Protein AF-A0A011UDG4-F1 (afdb_monomer_lite)

Secondary structure (DSSP, 8-state):
---S-HHHHHHHH-SS-STTTT-SEEEE---S-HHHHHHHHHHH-EEEEEEEEEEE-S-TT-SS---EEEEEEEEEEESS-HHHHHT--TTEEEEEETTS--EEEE---TTT-HHHHTTPPPPP-TTTS--S------TTTT--------------------TTS-S--PPPP---------PPPPPP-TT--------HHHHHHHHHHHHHHHHHHHHTT-TTS----

Radius of gyration: 32.6 Å; chains: 1; bounding box: 64×54×107 Å

pLDDT: mean 74.08, std 17.48, range [33.78, 96.12]

Organism: NCBI:txid69279

Foldseek 3Di:
DDDLAVVVVCVVQNPDDCVVVPDQKDKAAQHPDLVRLVVVLVVLPKDKDKDWDWDQDDDPPDPDGDDIDIDIDIDIDRPAHSVNSNVPPRQWMWMDGPPDRIDIDGDDDLVVDPVSVVVDDDPDDPVPPPPPPPCPVPVVVPPPPPPPCPDPDDDDDDDDDDPVPPDPPDDDDDPDPPPPPDDPPDPDPPPPDDDDDDPPVVVVVVVVVSVVVVVVVVCVPDPPNPDDD

Sequence (229 aa):
MIAQSLNQIERAYGPNNAILDNCHVRVSFATNDERTAKRVSDALGTATELRDSTNYAGHRLAPWLGHLMVSRQETARPLLTPGEIMQLPPTDEIVMVAGTPPIRATKARYFEDARFQERILTPPDLSTASLAPSPSSDDWSSRIVAADILSATNAGDEVEGDPANAGIRREPELPSQEEIGAPPPSPEQEFEFLNDEPDVDAAKARTIRQRMRMVARQVALNPDDGIDL

Structure (mmCIF, N/CA/C/O backbone):
data_AF-A0A011UDG4-F1
#
_entry.id   AF-A0A011UDG4-F1
#
loop_
_atom_site.group_PDB
_atom_site.id
_atom_site.type_symbol
_atom_site.label_atom_id
_atom_site.label_alt_id
_atom_site.label_comp_id
_atom_site.label_asym_id
_atom_site.label_entity_id
_atom_site.label_seq_id
_atom_site.pdbx_PDB_ins_code
_atom_site.Cartn_x
_atom_site.Cartn_y
_atom_site.Cartn_z
_atom_site.occupancy
_atom_site.B_iso_or_equiv
_atom_site.auth_seq_id
_atom_site.auth_comp_id
_atom_site.auth_asym_id
_atom_site.auth_atom_id
_atom_site.pdbx_PDB_model_num
ATOM 1 N N . MET A 1 1 ? -8.806 -2.951 12.562 1.00 85.50 1 MET A N 1
ATOM 2 C CA . MET A 1 1 ? -7.687 -2.332 13.308 1.00 85.50 1 MET A CA 1
ATOM 3 C C . MET A 1 1 ? -7.270 -1.074 12.574 1.00 85.50 1 MET A C 1
ATOM 5 O O . MET A 1 1 ? -7.296 -1.087 11.350 1.00 85.50 1 MET A O 1
ATOM 9 N N . ILE A 1 2 ? -6.912 -0.016 13.296 1.00 89.69 2 ILE A N 1
ATOM 10 C CA . ILE A 1 2 ? -6.420 1.235 12.714 1.00 89.69 2 ILE A CA 1
ATOM 11 C C . ILE A 1 2 ? -5.134 1.593 13.454 1.00 89.69 2 ILE A C 1
ATOM 13 O O . ILE A 1 2 ? -5.101 1.535 14.681 1.00 89.69 2 ILE A O 1
ATOM 17 N N . ALA A 1 3 ? -4.087 1.945 12.714 1.00 88.62 3 ALA A N 1
ATOM 18 C CA . ALA A 1 3 ? -2.818 2.403 13.263 1.00 88.62 3 ALA A CA 1
ATOM 19 C C . ALA A 1 3 ? -2.307 3.580 12.432 1.00 88.62 3 ALA A C 1
ATOM 21 O O . ALA A 1 3 ? -2.520 3.625 11.221 1.00 88.62 3 ALA A O 1
ATOM 22 N N . GLN A 1 4 ? -1.638 4.534 13.081 1.00 86.25 4 GLN A N 1
ATOM 23 C CA . GLN A 1 4 ? -1.082 5.706 12.395 1.00 86.25 4 GLN A CA 1
ATOM 24 C C . GLN A 1 4 ? 0.279 5.399 11.769 1.00 86.25 4 GLN A C 1
ATOM 26 O O . GLN A 1 4 ? 0.635 5.952 10.733 1.00 86.25 4 GLN A O 1
ATOM 31 N N . SER A 1 5 ? 1.046 4.513 12.401 1.00 82.50 5 SER A N 1
ATOM 32 C CA . SER A 1 5 ? 2.312 4.027 11.874 1.00 82.50 5 SER A CA 1
ATOM 33 C C . SER A 1 5 ? 2.511 2.570 12.241 1.00 82.50 5 SER A C 1
ATOM 35 O O . SER A 1 5 ? 2.053 2.092 13.282 1.00 82.50 5 SER A O 1
ATOM 37 N N . LEU A 1 6 ? 3.249 1.857 11.398 1.00 83.62 6 LEU A N 1
ATOM 38 C CA . LEU A 1 6 ? 3.571 0.469 11.683 1.00 83.62 6 LEU A CA 1
ATOM 39 C C . LEU A 1 6 ? 4.564 0.343 12.852 1.00 83.62 6 LEU A C 1
ATOM 41 O O . LEU A 1 6 ? 4.563 -0.651 13.574 1.00 83.62 6 LEU A O 1
ATOM 45 N N . ASN A 1 7 ? 5.353 1.392 13.098 1.00 85.56 7 ASN A N 1
ATOM 46 C CA . ASN A 1 7 ? 6.251 1.475 14.245 1.00 85.56 7 ASN A CA 1
ATOM 47 C C . ASN A 1 7 ? 5.497 1.483 15.591 1.00 85.56 7 ASN A C 1
ATOM 49 O O . ASN A 1 7 ? 5.992 0.940 16.572 1.00 85.56 7 ASN A O 1
ATOM 53 N N . GLN A 1 8 ? 4.288 2.057 15.663 1.00 86.75 8 GLN A N 1
ATOM 54 C CA . GLN A 1 8 ? 3.463 1.976 16.879 1.00 86.75 8 GLN A CA 1
ATOM 55 C C . GLN A 1 8 ? 3.075 0.528 17.203 1.00 86.75 8 GLN A C 1
ATOM 57 O O . GLN A 1 8 ? 3.130 0.129 18.363 1.00 86.75 8 GLN A O 1
ATOM 62 N N . ILE A 1 9 ? 2.740 -0.264 16.180 1.00 87.62 9 ILE A N 1
ATOM 63 C CA . ILE A 1 9 ? 2.418 -1.688 16.344 1.00 87.62 9 ILE A CA 1
ATOM 64 C C . ILE A 1 9 ? 3.661 -2.452 16.805 1.00 87.62 9 ILE A C 1
ATOM 66 O O . ILE A 1 9 ? 3.599 -3.194 17.778 1.00 87.62 9 ILE A O 1
ATOM 70 N N . GLU A 1 10 ? 4.805 -2.217 16.160 1.00 87.94 10 GLU A N 1
ATOM 71 C CA . GLU A 1 10 ? 6.079 -2.850 16.519 1.00 87.94 10 GLU A CA 1
ATOM 72 C C . GLU A 1 10 ? 6.521 -2.517 17.952 1.00 87.94 10 GLU A C 1
ATOM 74 O O . GLU A 1 10 ? 7.027 -3.383 18.659 1.00 87.94 10 GLU A O 1
ATOM 79 N N . ARG A 1 11 ? 6.274 -1.293 18.431 1.00 88.31 11 ARG A N 1
ATOM 80 C CA . ARG A 1 11 ? 6.546 -0.915 19.826 1.00 88.31 11 ARG A CA 1
ATOM 81 C C . ARG A 1 11 ? 5.622 -1.599 20.832 1.00 88.31 11 ARG A C 1
ATOM 83 O O . ARG A 1 11 ? 6.062 -1.863 21.944 1.00 88.31 11 ARG A O 1
ATOM 90 N N . ALA A 1 12 ? 4.363 -1.839 20.472 1.00 90.25 12 ALA A N 1
ATOM 91 C CA . ALA A 1 12 ? 3.381 -2.449 21.368 1.00 90.25 12 ALA A CA 1
ATOM 92 C C . ALA A 1 12 ? 3.474 -3.985 21.400 1.00 90.25 12 ALA A C 1
ATOM 94 O O . ALA A 1 12 ? 3.292 -4.583 22.455 1.00 90.25 12 ALA A O 1
ATOM 95 N N . TYR A 1 13 ? 3.768 -4.613 20.259 1.00 89.25 13 TYR A N 1
ATOM 96 C CA . TYR A 1 13 ? 3.712 -6.071 20.082 1.00 89.25 13 TYR A CA 1
ATOM 97 C C . TYR A 1 13 ? 5.065 -6.713 19.752 1.00 89.25 13 TYR A C 1
ATOM 99 O O . TYR A 1 13 ? 5.151 -7.929 19.607 1.00 89.25 13 TYR A O 1
ATOM 107 N N . GLY A 1 14 ? 6.124 -5.915 19.624 1.00 90.44 14 GLY A N 1
ATOM 108 C CA . GLY A 1 14 ? 7.444 -6.373 19.211 1.00 90.44 14 GLY A CA 1
ATOM 109 C C . GLY A 1 14 ? 7.634 -6.441 17.685 1.00 90.44 14 GLY A C 1
ATOM 110 O O . GLY A 1 14 ? 6.680 -6.307 16.905 1.00 90.44 14 GLY A O 1
ATOM 111 N N . PRO A 1 15 ? 8.887 -6.651 17.237 1.00 85.00 15 PRO A N 1
ATOM 112 C CA . PRO A 1 15 ? 9.249 -6.715 15.818 1.00 85.00 15 PRO A CA 1
ATOM 113 C C . PRO A 1 15 ? 8.637 -7.916 15.094 1.00 85.00 15 PRO A C 1
ATOM 115 O O . PRO A 1 15 ? 8.259 -7.792 13.932 1.00 85.00 15 PRO A O 1
ATOM 118 N N . ASN A 1 16 ? 8.478 -9.042 15.791 1.00 86.50 16 ASN A N 1
ATOM 119 C CA . ASN A 1 16 ? 7.919 -10.278 15.250 1.00 86.50 16 ASN A CA 1
ATOM 120 C C . ASN A 1 16 ? 6.447 -10.409 15.662 1.00 86.50 16 ASN A C 1
ATOM 122 O O . ASN A 1 16 ? 6.106 -11.213 16.528 1.00 86.50 16 ASN A O 1
ATOM 126 N N . ASN A 1 17 ? 5.577 -9.582 15.080 1.00 86.94 17 ASN A N 1
ATOM 127 C CA . ASN A 1 17 ? 4.137 -9.637 15.334 1.00 86.94 17 ASN A CA 1
ATOM 128 C C . ASN A 1 17 ? 3.392 -10.325 14.180 1.00 86.94 17 ASN A C 1
ATOM 130 O O . ASN A 1 17 ? 3.661 -10.057 13.016 1.00 86.94 17 ASN A O 1
ATOM 134 N N . ALA A 1 18 ? 2.396 -11.153 14.506 1.00 87.31 18 ALA A N 1
ATOM 135 C CA . ALA A 1 18 ? 1.537 -11.821 13.518 1.00 87.31 18 ALA A CA 1
ATOM 136 C C . ALA A 1 18 ? 0.352 -10.947 13.062 1.00 87.31 18 ALA A C 1
ATOM 138 O O . ALA A 1 18 ? -0.546 -11.393 12.349 1.00 87.31 18 ALA A O 1
ATOM 139 N N . ILE A 1 19 ? 0.288 -9.701 13.532 1.00 87.94 19 ILE A N 1
ATOM 140 C CA . ILE A 1 19 ? -0.872 -8.828 13.358 1.00 87.94 19 ILE A CA 1
ATOM 1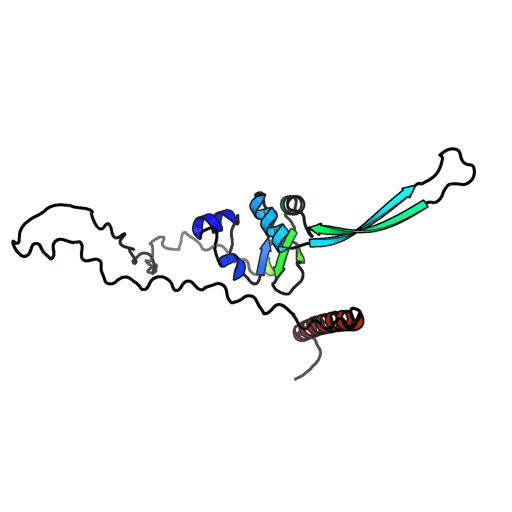41 C C . ILE A 1 19 ? -1.072 -8.494 11.880 1.00 87.94 19 ILE A C 1
ATOM 143 O O . ILE A 1 19 ? -2.181 -8.623 11.360 1.00 87.94 19 ILE A O 1
ATOM 147 N N . LEU A 1 20 ? 0.001 -8.097 11.193 1.00 82.44 20 LEU A N 1
ATOM 148 C CA . LEU A 1 20 ? -0.063 -7.800 9.765 1.00 82.44 20 LEU A CA 1
ATOM 149 C C . LEU A 1 20 ? -0.337 -9.049 8.930 1.00 82.44 20 LEU A C 1
ATOM 151 O O . LEU A 1 20 ? -1.127 -8.982 7.986 1.00 82.44 20 LEU A O 1
ATOM 155 N N . ASP A 1 21 ? 0.270 -10.177 9.291 1.00 83.38 21 ASP A N 1
ATOM 156 C CA . ASP A 1 21 ? 0.145 -11.439 8.557 1.00 83.38 21 ASP A CA 1
ATOM 157 C C . ASP A 1 21 ? -1.281 -11.992 8.604 1.00 83.38 21 ASP A C 1
ATOM 159 O O . ASP A 1 21 ? -1.786 -12.484 7.599 1.00 83.38 21 ASP A O 1
ATOM 163 N N . ASN A 1 22 ? -1.981 -11.793 9.723 1.00 89.75 22 ASN A N 1
ATOM 164 C CA . ASN A 1 22 ? -3.377 -12.201 9.882 1.00 89.75 22 ASN A CA 1
ATOM 165 C C . ASN A 1 22 ? -4.392 -11.240 9.228 1.00 89.75 22 ASN A C 1
ATOM 167 O O . ASN A 1 22 ? -5.577 -11.564 9.130 1.00 89.75 22 ASN A O 1
ATOM 171 N N . CYS A 1 23 ? -3.974 -10.058 8.764 1.00 89.88 23 CYS A N 1
ATOM 172 C CA . CYS A 1 23 ? -4.877 -9.117 8.098 1.00 89.88 23 CYS A CA 1
ATOM 173 C C . CYS A 1 23 ? -5.068 -9.479 6.618 1.00 89.88 23 CYS A C 1
ATOM 175 O O . CYS A 1 23 ? -4.184 -9.232 5.797 1.00 89.88 23 CYS A O 1
ATOM 177 N N . HIS A 1 24 ? -6.255 -9.991 6.270 1.00 93.06 24 HIS A N 1
ATOM 178 C CA . HIS A 1 24 ? -6.627 -10.317 4.885 1.00 93.06 24 HIS A CA 1
ATOM 179 C C . HIS A 1 24 ? -6.747 -9.081 3.980 1.00 93.06 24 HIS A C 1
ATOM 181 O O . HIS A 1 24 ? -6.394 -9.129 2.801 1.00 93.06 24 HIS A O 1
ATOM 187 N N . VAL A 1 25 ? -7.250 -7.980 4.542 1.00 94.38 25 VAL A N 1
ATOM 188 C CA . VAL A 1 25 ? -7.375 -6.686 3.870 1.00 94.38 25 VAL A CA 1
ATOM 189 C C . VAL A 1 25 ? -6.488 -5.687 4.591 1.00 94.38 25 VAL A C 1
ATOM 191 O O . VAL A 1 25 ? -6.563 -5.543 5.813 1.00 94.38 25 VAL A O 1
ATOM 194 N N . ARG A 1 26 ? -5.654 -4.985 3.828 1.00 93.69 26 ARG A N 1
ATOM 195 C CA . ARG A 1 26 ? -4.766 -3.936 4.322 1.00 93.69 26 ARG A CA 1
ATOM 196 C C . ARG A 1 26 ? -4.995 -2.689 3.484 1.00 93.69 26 ARG A C 1
ATOM 198 O O . ARG A 1 26 ? -4.868 -2.730 2.265 1.00 93.69 26 ARG A O 1
ATOM 205 N N . VAL A 1 27 ? -5.323 -1.588 4.146 1.00 94.44 27 VAL A N 1
ATOM 206 C CA . VAL A 1 27 ? -5.482 -0.279 3.506 1.00 94.44 27 VAL A CA 1
ATOM 207 C C . VAL A 1 27 ? -4.352 0.612 3.990 1.00 94.44 27 VAL A C 1
ATOM 209 O O . VAL A 1 27 ? -4.096 0.696 5.190 1.00 94.44 27 VAL A O 1
ATOM 212 N N . SER A 1 28 ? -3.633 1.226 3.057 1.00 93.00 28 SER A N 1
ATOM 213 C CA . SER A 1 28 ? -2.516 2.126 3.338 1.00 93.00 28 SER A CA 1
ATOM 214 C C . SER A 1 28 ? -2.770 3.490 2.711 1.00 93.00 28 SER A C 1
ATOM 216 O O . SER A 1 28 ? -3.180 3.593 1.557 1.00 93.00 28 SER A O 1
ATOM 218 N N . PHE A 1 29 ? -2.501 4.535 3.485 1.00 93.62 29 PHE A N 1
ATOM 219 C CA . PHE A 1 29 ? -2.517 5.923 3.031 1.00 93.62 29 PHE A CA 1
ATOM 220 C C . PHE A 1 29 ? -1.087 6.430 2.850 1.00 93.62 29 PHE A C 1
ATOM 222 O O . PHE A 1 29 ? -0.129 5.744 3.218 1.00 93.62 29 PHE A O 1
ATOM 229 N N . ALA A 1 30 ? -0.953 7.657 2.342 1.00 92.69 30 ALA A N 1
ATOM 230 C CA . ALA A 1 30 ? 0.309 8.382 2.392 1.00 92.69 30 ALA A CA 1
ATOM 231 C C . ALA A 1 30 ? 0.884 8.345 3.817 1.00 92.69 30 ALA A C 1
ATOM 233 O O . ALA A 1 30 ? 0.184 8.637 4.792 1.00 92.69 30 ALA A O 1
ATOM 234 N N . THR A 1 31 ? 2.150 7.954 3.934 1.00 87.94 31 THR A N 1
ATOM 235 C CA . THR A 1 31 ? 2.860 7.875 5.211 1.00 87.94 31 THR A CA 1
ATOM 236 C C . THR A 1 31 ? 4.034 8.838 5.214 1.00 87.94 31 THR A C 1
ATOM 238 O O . THR A 1 31 ? 4.667 9.058 4.187 1.00 87.94 31 THR A O 1
ATOM 241 N N . ASN A 1 32 ? 4.338 9.395 6.384 1.00 87.06 32 ASN A N 1
ATOM 242 C CA . ASN A 1 32 ? 5.498 10.265 6.574 1.00 87.06 32 ASN A CA 1
ATOM 243 C C . ASN A 1 32 ? 6.745 9.491 7.040 1.00 87.06 32 ASN A C 1
ATOM 245 O O . ASN A 1 32 ? 7.824 10.070 7.107 1.00 87.06 32 ASN A O 1
ATOM 249 N N . ASP A 1 33 ? 6.609 8.207 7.387 1.00 89.62 33 ASP A N 1
ATOM 250 C CA . ASP A 1 33 ? 7.711 7.368 7.862 1.00 89.62 33 ASP A CA 1
ATOM 251 C C . ASP A 1 33 ? 8.266 6.507 6.721 1.00 89.62 33 ASP A C 1
ATOM 253 O O . ASP A 1 33 ? 7.575 5.627 6.201 1.00 89.62 33 ASP A O 1
ATOM 257 N N . GLU A 1 34 ? 9.534 6.723 6.367 1.00 90.75 34 GLU A N 1
ATOM 258 C CA . GLU A 1 34 ? 10.224 5.991 5.300 1.00 90.75 34 GLU A CA 1
ATOM 259 C C . GLU A 1 34 ? 10.230 4.476 5.554 1.00 90.75 34 GLU A C 1
ATOM 261 O O . GLU A 1 34 ? 10.036 3.687 4.627 1.00 90.75 34 GLU A O 1
ATOM 266 N N . ARG A 1 35 ? 10.382 4.040 6.813 1.00 89.56 35 ARG A N 1
ATOM 267 C CA . ARG A 1 35 ? 10.395 2.607 7.151 1.00 89.56 35 ARG A CA 1
ATOM 268 C C . ARG A 1 35 ? 9.036 1.965 6.884 1.00 89.56 35 ARG A C 1
ATOM 270 O O . ARG A 1 35 ? 8.971 0.855 6.352 1.00 89.56 35 ARG A O 1
ATOM 277 N N . THR A 1 36 ? 7.954 2.663 7.225 1.00 90.56 36 THR A N 1
ATOM 278 C CA . THR A 1 36 ? 6.589 2.238 6.899 1.00 90.56 36 THR A CA 1
ATOM 279 C C . THR A 1 36 ? 6.364 2.248 5.383 1.00 90.56 36 THR A C 1
ATOM 281 O O . THR A 1 36 ? 5.864 1.258 4.853 1.00 90.56 36 THR A O 1
ATOM 284 N N . ALA A 1 37 ? 6.797 3.295 4.670 1.00 93.06 37 ALA A N 1
ATOM 285 C CA . ALA A 1 37 ? 6.674 3.383 3.211 1.00 93.06 37 ALA A CA 1
ATOM 286 C C . ALA A 1 37 ? 7.399 2.234 2.499 1.00 93.06 37 ALA A C 1
ATOM 288 O O . ALA A 1 37 ? 6.840 1.613 1.597 1.00 93.06 37 ALA A O 1
ATOM 289 N N . LYS A 1 38 ? 8.614 1.900 2.947 1.00 93.69 38 LYS A N 1
ATOM 290 C CA . LYS A 1 38 ? 9.389 0.773 2.427 1.00 93.69 38 LYS A CA 1
ATOM 291 C C . LYS A 1 38 ? 8.660 -0.552 2.616 1.00 93.69 38 LYS A C 1
ATOM 293 O O . LYS A 1 38 ? 8.511 -1.294 1.657 1.00 93.69 38 LYS A O 1
ATOM 298 N N . ARG A 1 39 ? 8.118 -0.815 3.808 1.00 90.62 39 ARG A N 1
ATOM 299 C CA . ARG A 1 39 ? 7.338 -2.038 4.061 1.00 90.62 39 ARG A CA 1
ATOM 300 C C . ARG A 1 39 ? 6.086 -2.135 3.182 1.00 90.62 39 ARG A C 1
ATOM 302 O O . ARG A 1 39 ? 5.749 -3.227 2.741 1.00 90.62 39 ARG A O 1
ATOM 309 N N . VAL A 1 40 ? 5.411 -1.015 2.912 1.00 92.44 40 VAL A N 1
ATOM 310 C CA . VAL A 1 40 ? 4.266 -0.988 1.983 1.00 92.44 40 VAL A CA 1
ATOM 311 C C . VAL A 1 40 ? 4.725 -1.238 0.541 1.00 92.44 40 VAL A C 1
ATOM 313 O O . VAL A 1 40 ? 4.112 -2.045 -0.147 1.00 92.44 40 VAL A O 1
ATOM 316 N N . SER A 1 41 ? 5.823 -0.615 0.100 1.00 94.94 41 SER A N 1
ATOM 317 C CA . SER A 1 41 ? 6.443 -0.860 -1.215 1.00 94.94 41 SER A CA 1
ATOM 318 C C . SER A 1 41 ? 6.805 -2.335 -1.397 1.00 94.94 41 SER A C 1
ATOM 320 O O . SER A 1 41 ? 6.461 -2.938 -2.410 1.00 94.94 41 SER A O 1
ATOM 322 N N . ASP A 1 42 ? 7.458 -2.932 -0.402 1.00 93.44 42 ASP A N 1
ATOM 323 C CA . ASP A 1 42 ? 7.864 -4.337 -0.429 1.00 93.44 42 ASP A CA 1
ATOM 324 C C . ASP A 1 42 ? 6.638 -5.269 -0.469 1.00 93.44 42 ASP A C 1
ATOM 326 O O . ASP A 1 42 ? 6.639 -6.259 -1.198 1.00 93.44 42 ASP A O 1
ATOM 330 N N . ALA A 1 43 ? 5.557 -4.925 0.245 1.00 91.50 43 ALA A N 1
ATOM 331 C CA . ALA A 1 43 ? 4.300 -5.675 0.218 1.00 91.50 43 ALA A CA 1
ATOM 332 C C . ALA A 1 43 ? 3.551 -5.580 -1.125 1.00 91.50 43 ALA A C 1
ATOM 334 O O . ALA A 1 43 ? 2.844 -6.518 -1.493 1.00 91.50 43 ALA A O 1
ATOM 335 N N . LEU A 1 44 ? 3.694 -4.468 -1.855 1.00 93.44 44 LEU A N 1
ATOM 336 C CA . LEU A 1 44 ? 3.145 -4.304 -3.207 1.00 93.44 44 LEU A CA 1
ATOM 337 C C . LEU A 1 44 ? 3.929 -5.092 -4.259 1.00 93.44 44 LEU A C 1
ATOM 339 O O . LEU A 1 44 ? 3.362 -5.488 -5.278 1.00 93.44 44 LEU A O 1
ATOM 343 N N . GLY A 1 45 ? 5.215 -5.321 -4.003 1.00 92.81 45 GLY A N 1
ATOM 344 C CA . GLY A 1 45 ? 6.105 -6.060 -4.882 1.00 92.81 45 GLY A CA 1
ATOM 345 C C . GLY A 1 45 ? 6.624 -5.236 -6.060 1.00 92.81 45 GLY A C 1
ATOM 346 O O . GLY A 1 45 ? 6.601 -4.001 -6.081 1.00 92.81 45 GLY A O 1
ATOM 347 N N . THR A 1 46 ? 7.150 -5.945 -7.052 1.00 94.12 46 THR A N 1
ATOM 348 C CA . THR A 1 46 ? 7.797 -5.367 -8.230 1.00 94.12 46 THR A CA 1
ATOM 349 C C . THR A 1 46 ? 6.953 -5.569 -9.486 1.00 94.12 46 THR A C 1
ATOM 351 O O . THR A 1 46 ? 6.252 -6.566 -9.649 1.00 94.12 46 THR A O 1
ATOM 354 N N . ALA A 1 47 ? 7.028 -4.594 -10.382 1.00 90.25 47 ALA A N 1
ATOM 355 C CA . ALA A 1 47 ? 6.483 -4.619 -11.724 1.00 90.25 47 ALA A CA 1
ATOM 356 C C . ALA A 1 47 ? 7.617 -4.691 -12.754 1.00 90.25 47 ALA A C 1
ATOM 358 O O . ALA A 1 47 ? 8.733 -4.216 -12.523 1.00 90.25 47 ALA A O 1
ATOM 359 N N . THR A 1 48 ? 7.315 -5.263 -13.914 1.00 91.00 48 THR A N 1
ATOM 360 C CA . THR A 1 48 ? 8.230 -5.273 -15.057 1.00 91.00 48 THR A CA 1
ATOM 361 C C . THR A 1 48 ? 8.007 -4.017 -15.890 1.00 91.00 48 THR A C 1
ATOM 363 O O . THR A 1 48 ? 6.905 -3.783 -16.384 1.00 91.00 48 THR A O 1
ATOM 366 N N . GLU A 1 49 ? 9.054 -3.216 -16.063 1.00 88.94 49 GLU A N 1
ATOM 367 C CA . GLU A 1 49 ? 9.063 -2.039 -16.927 1.00 88.94 49 GLU A CA 1
ATOM 368 C C . GLU A 1 49 ? 9.860 -2.344 -18.203 1.00 88.94 49 GLU A C 1
ATOM 370 O O . GLU A 1 49 ? 11.001 -2.807 -18.149 1.00 88.94 49 GLU A O 1
ATOM 375 N N . LEU A 1 50 ? 9.259 -2.085 -19.367 1.00 87.75 50 LEU A N 1
ATOM 376 C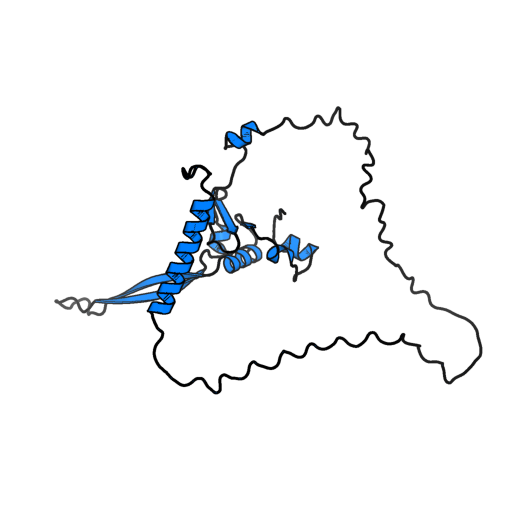 CA . LEU A 1 50 ? 9.939 -2.185 -20.657 1.00 87.75 50 LEU A CA 1
ATOM 377 C C . LEU A 1 50 ? 10.657 -0.866 -20.944 1.00 87.75 50 LEU A C 1
ATOM 379 O O . LEU A 1 50 ? 10.019 0.165 -21.150 1.00 87.75 50 LEU A O 1
ATOM 383 N N . ARG A 1 51 ? 11.988 -0.901 -20.978 1.00 84.19 51 ARG A N 1
ATOM 384 C CA . ARG A 1 51 ? 12.832 0.248 -21.292 1.00 84.19 51 ARG A CA 1
ATOM 385 C C . ARG A 1 51 ? 13.407 0.095 -22.695 1.00 84.19 51 ARG A C 1
ATOM 387 O O . ARG A 1 51 ? 14.279 -0.737 -22.935 1.00 84.19 51 ARG A O 1
ATOM 394 N N . ASP A 1 52 ? 12.948 0.935 -23.614 1.00 83.62 52 ASP A N 1
ATOM 395 C CA . ASP A 1 52 ? 13.515 1.016 -24.959 1.00 83.62 52 ASP A CA 1
ATOM 396 C C . ASP A 1 52 ? 14.748 1.937 -24.928 1.00 83.62 52 ASP A C 1
ATOM 398 O O . ASP A 1 52 ? 14.672 3.117 -24.584 1.00 83.62 52 ASP A O 1
ATOM 402 N N . SER A 1 53 ? 15.914 1.385 -25.260 1.00 78.12 53 SER A N 1
ATOM 403 C CA . SER A 1 53 ? 17.172 2.120 -25.388 1.00 78.12 53 SER A CA 1
ATOM 404 C C . SER A 1 53 ? 17.518 2.264 -26.864 1.00 78.12 53 SER A C 1
ATOM 406 O O . SER A 1 53 ? 17.576 1.289 -27.609 1.00 78.12 53 SER A O 1
ATOM 408 N N . THR A 1 54 ? 17.713 3.501 -27.308 1.00 82.31 54 THR A N 1
ATOM 409 C CA . THR A 1 54 ? 18.086 3.786 -28.693 1.00 82.31 54 THR A CA 1
ATOM 410 C C . THR A 1 54 ? 19.521 4.279 -28.712 1.00 82.31 54 THR A C 1
ATOM 412 O O . THR A 1 54 ? 19.828 5.331 -28.153 1.00 82.31 54 THR A O 1
ATOM 415 N N . ASN A 1 55 ? 20.403 3.506 -29.336 1.00 77.19 55 ASN A N 1
ATOM 416 C CA . ASN A 1 55 ? 21.787 3.877 -29.555 1.00 77.19 55 ASN A CA 1
ATOM 417 C C . ASN A 1 55 ? 21.949 4.381 -30.996 1.00 77.19 55 ASN A C 1
ATOM 419 O O . ASN A 1 55 ? 21.671 3.667 -31.963 1.00 77.19 55 ASN A O 1
ATOM 423 N N . TYR A 1 56 ? 22.387 5.631 -31.125 1.00 72.62 56 TYR A N 1
ATOM 424 C CA . TYR A 1 56 ? 22.672 6.261 -32.407 1.00 72.62 56 TYR A CA 1
ATOM 425 C C . TYR A 1 56 ? 24.138 6.008 -32.761 1.00 72.62 56 TYR A C 1
ATOM 427 O O . TYR A 1 56 ? 25.033 6.634 -32.193 1.00 72.62 56 TYR A O 1
ATOM 435 N N . ALA A 1 57 ? 24.388 5.104 -33.708 1.00 64.56 57 ALA A N 1
ATOM 436 C CA . ALA A 1 57 ? 25.730 4.809 -34.192 1.00 64.56 57 ALA A CA 1
ATOM 437 C C . ALA A 1 57 ? 25.940 5.426 -35.585 1.00 64.56 57 ALA A C 1
ATOM 439 O O . ALA A 1 57 ? 25.457 4.921 -36.595 1.00 64.56 57 ALA A O 1
ATOM 440 N N . GLY A 1 58 ? 26.683 6.534 -35.654 1.00 65.50 58 GLY A N 1
ATOM 441 C CA . GLY A 1 58 ? 27.025 7.179 -36.923 1.00 65.50 58 GLY A CA 1
ATOM 442 C C . GLY A 1 58 ? 27.849 8.456 -36.759 1.00 65.50 58 GLY A C 1
ATOM 443 O O . GLY A 1 58 ? 27.770 9.149 -35.745 1.00 65.50 58 GLY A O 1
ATOM 444 N N . HIS A 1 59 ? 28.655 8.781 -37.770 1.00 64.75 59 HIS A N 1
ATOM 445 C CA . HIS A 1 59 ? 29.402 10.036 -37.826 1.00 64.75 59 HIS A CA 1
ATOM 446 C C . HIS A 1 59 ? 28.444 11.187 -38.169 1.00 64.75 59 HIS A C 1
ATOM 448 O O . HIS A 1 59 ? 27.737 11.118 -39.173 1.00 64.75 59 HIS A O 1
ATOM 454 N N . ARG A 1 60 ? 28.441 12.266 -37.372 1.00 65.38 60 ARG A N 1
ATOM 455 C CA . ARG A 1 60 ? 27.511 13.417 -37.496 1.00 65.38 60 ARG A CA 1
ATOM 456 C C . ARG A 1 60 ? 27.559 14.147 -38.855 1.00 65.38 60 ARG A C 1
ATOM 458 O O . ARG A 1 60 ? 26.712 14.993 -39.108 1.00 65.38 60 ARG A O 1
ATOM 465 N N . LEU A 1 61 ? 28.551 13.840 -39.698 1.00 66.38 61 LEU A N 1
ATOM 466 C CA . LEU A 1 61 ? 28.792 14.453 -41.015 1.00 66.38 61 LEU A CA 1
ATOM 467 C C . LEU A 1 61 ? 28.687 13.461 -42.196 1.00 66.38 61 LEU A C 1
ATOM 469 O O . LEU A 1 61 ? 29.080 13.808 -43.306 1.00 66.38 61 LEU A O 1
ATOM 473 N N . ALA A 1 62 ? 28.231 12.220 -41.988 1.00 61.59 62 ALA A N 1
ATOM 474 C CA . ALA A 1 62 ? 28.076 11.264 -43.089 1.00 61.59 62 ALA A CA 1
ATOM 475 C C . ALA A 1 62 ? 26.765 11.521 -43.873 1.00 61.59 62 ALA A C 1
ATOM 477 O O . ALA A 1 62 ? 25.716 11.673 -43.247 1.00 61.59 62 ALA A O 1
ATOM 478 N N . PRO A 1 63 ? 26.793 11.552 -45.223 1.00 62.81 63 PRO A N 1
ATOM 479 C CA . PRO A 1 63 ? 25.632 11.898 -46.053 1.00 62.81 63 PRO A CA 1
ATOM 480 C C . PRO A 1 63 ? 24.508 10.847 -46.051 1.00 62.81 63 PRO A C 1
ATOM 482 O O . PRO A 1 63 ? 23.399 11.149 -46.480 1.00 62.81 63 PRO A O 1
ATOM 485 N N . TRP A 1 64 ? 24.759 9.637 -45.542 1.00 65.06 64 TRP A N 1
ATOM 486 C CA . TRP A 1 64 ? 23.728 8.645 -45.242 1.00 65.06 64 TRP A CA 1
ATOM 487 C C . TRP A 1 64 ? 23.809 8.296 -43.750 1.00 65.06 64 TRP A C 1
ATOM 489 O O . TRP A 1 64 ? 24.855 7.904 -43.234 1.00 65.06 64 TRP A O 1
ATOM 499 N N . LEU A 1 65 ? 22.715 8.523 -43.030 1.00 63.12 65 LEU A N 1
ATOM 500 C CA . LEU A 1 65 ? 22.649 8.426 -41.575 1.00 63.12 65 LEU A CA 1
ATOM 501 C C . LEU A 1 65 ? 22.911 6.975 -41.128 1.00 63.12 65 LEU A C 1
ATOM 503 O O . LEU A 1 65 ? 22.179 6.060 -41.503 1.00 63.12 65 LEU A O 1
ATOM 507 N N . GLY A 1 66 ? 23.992 6.774 -40.369 1.00 59.62 66 GLY A N 1
ATOM 508 C CA . GLY A 1 66 ? 24.428 5.473 -39.859 1.00 59.62 66 GLY A CA 1
ATOM 509 C C . GLY A 1 66 ? 23.393 4.809 -38.946 1.00 59.62 66 GLY A C 1
ATOM 510 O O . GLY A 1 66 ? 22.619 5.477 -38.265 1.00 59.62 66 GLY A O 1
ATOM 511 N N . HIS A 1 67 ? 23.383 3.480 -38.997 1.00 66.94 67 HIS A N 1
ATOM 512 C CA . HIS A 1 67 ? 22.414 2.558 -38.407 1.00 66.94 67 HIS A CA 1
ATOM 513 C C . HIS A 1 67 ? 21.922 2.936 -36.993 1.00 66.94 67 HIS A C 1
ATOM 515 O O . HIS A 1 67 ? 22.706 3.118 -36.061 1.00 66.94 67 HIS A O 1
ATOM 521 N N . LEU A 1 68 ? 20.596 2.985 -36.827 1.00 71.81 68 LEU A N 1
ATOM 522 C CA . LEU A 1 68 ? 19.935 3.122 -35.531 1.00 71.81 68 LEU A CA 1
ATOM 523 C C . LEU A 1 68 ? 19.808 1.742 -34.878 1.00 71.81 68 LEU A C 1
ATOM 525 O O . LEU A 1 68 ? 19.150 0.864 -35.434 1.00 71.81 68 LEU A O 1
ATOM 529 N N . MET A 1 69 ? 20.400 1.556 -33.699 1.00 72.81 69 MET A N 1
ATOM 530 C CA . MET A 1 69 ? 20.186 0.352 -32.897 1.00 72.81 69 MET A CA 1
ATOM 531 C C . MET A 1 69 ? 19.131 0.653 -31.837 1.00 72.81 69 MET A C 1
ATOM 533 O O . MET A 1 69 ? 19.360 1.473 -30.950 1.00 72.81 69 MET A O 1
ATOM 537 N N . VAL A 1 70 ? 17.977 -0.006 -31.917 1.00 76.81 70 VAL A N 1
ATOM 538 C CA . VAL A 1 70 ? 16.953 0.041 -30.866 1.00 76.81 70 VAL A CA 1
ATOM 539 C C . VAL A 1 70 ? 16.999 -1.287 -30.119 1.00 76.81 70 VAL A C 1
ATOM 541 O O . VAL A 1 70 ? 16.752 -2.335 -30.708 1.00 76.81 70 VAL A O 1
ATOM 544 N N . SER A 1 71 ? 17.337 -1.247 -28.832 1.00 80.31 71 SER A N 1
ATOM 545 C CA . SER A 1 71 ? 17.358 -2.408 -27.942 1.00 80.31 71 SER A CA 1
ATOM 546 C C . SER A 1 71 ? 16.313 -2.227 -26.849 1.00 80.31 71 SER A C 1
ATOM 548 O O . SER A 1 71 ? 16.372 -1.258 -26.089 1.00 80.31 71 SER A O 1
ATOM 550 N N . ARG A 1 72 ? 15.373 -3.169 -26.753 1.00 85.69 72 ARG A N 1
ATOM 551 C CA . ARG A 1 72 ? 14.372 -3.231 -25.683 1.00 85.69 72 ARG A CA 1
ATOM 552 C C . ARG A 1 72 ? 14.916 -4.061 -24.530 1.00 85.69 72 ARG A C 1
ATOM 554 O O . ARG A 1 72 ? 15.341 -5.192 -24.741 1.00 85.69 72 ARG A O 1
ATOM 561 N N . GLN A 1 73 ? 14.887 -3.510 -23.324 1.00 87.62 73 GLN A N 1
ATOM 562 C CA . GLN A 1 73 ? 15.311 -4.196 -22.111 1.00 87.62 73 GLN A CA 1
ATOM 563 C C . GLN A 1 73 ? 14.163 -4.232 -21.107 1.00 87.62 73 GLN A C 1
ATOM 565 O O . GLN A 1 73 ? 13.548 -3.210 -20.815 1.00 87.62 73 GLN A O 1
ATOM 570 N N . GLU A 1 74 ? 13.892 -5.404 -20.546 1.00 90.62 74 GLU A N 1
ATOM 571 C CA . GLU A 1 74 ? 12.950 -5.550 -19.438 1.00 90.62 74 GLU A CA 1
ATOM 572 C C . GLU A 1 74 ? 13.702 -5.314 -18.122 1.00 90.62 74 GLU A C 1
ATOM 574 O O . GLU A 1 74 ? 14.733 -5.939 -17.870 1.00 90.62 74 GLU A O 1
ATOM 579 N N . THR A 1 75 ? 13.236 -4.373 -17.299 1.00 91.25 75 THR A N 1
ATOM 580 C CA . THR A 1 75 ? 13.837 -4.053 -15.993 1.00 91.25 75 THR A CA 1
ATOM 581 C C . THR A 1 75 ? 12.788 -4.202 -14.899 1.00 91.25 75 THR A C 1
ATOM 583 O O . THR A 1 75 ? 11.655 -3.754 -15.056 1.00 91.25 75 THR A O 1
ATOM 586 N N . ALA A 1 76 ? 13.151 -4.814 -13.773 1.00 92.50 76 ALA A N 1
ATOM 587 C CA . ALA A 1 76 ? 12.275 -4.869 -12.608 1.00 92.50 76 ALA A CA 1
ATOM 588 C C . ALA A 1 76 ? 12.311 -3.534 -11.843 1.00 92.50 76 ALA A C 1
ATOM 590 O O . ALA A 1 76 ? 13.386 -3.044 -11.492 1.00 92.50 76 ALA A O 1
ATOM 591 N N . ARG A 1 77 ? 11.138 -2.967 -11.544 1.00 93.81 77 ARG A N 1
ATOM 592 C CA . ARG A 1 77 ? 10.962 -1.750 -10.737 1.00 93.81 77 ARG A CA 1
ATOM 593 C C . ARG A 1 77 ? 9.911 -2.010 -9.654 1.00 93.81 77 ARG A C 1
ATOM 595 O O . ARG A 1 77 ? 8.939 -2.699 -9.937 1.00 93.81 77 ARG A O 1
ATOM 602 N N . PRO A 1 78 ? 10.039 -1.482 -8.425 1.00 95.25 78 PRO A N 1
ATOM 603 C CA . PRO A 1 78 ? 8.937 -1.506 -7.462 1.00 95.25 78 PRO A CA 1
ATOM 604 C C . PRO A 1 78 ? 7.645 -0.959 -8.082 1.00 95.25 78 PRO A C 1
ATOM 606 O O . PRO A 1 78 ? 7.692 0.041 -8.803 1.00 95.25 78 PRO A O 1
ATOM 609 N N . LEU A 1 79 ? 6.503 -1.602 -7.814 1.00 94.62 79 LEU A N 1
ATOM 610 C CA . LEU A 1 79 ? 5.216 -1.166 -8.373 1.00 94.62 79 LEU A CA 1
ATOM 611 C C . LEU A 1 79 ? 4.901 0.278 -7.955 1.00 94.62 79 LEU A C 1
ATOM 613 O O . LEU A 1 79 ? 4.487 1.093 -8.776 1.00 94.62 79 LEU A O 1
ATOM 617 N N . LEU A 1 80 ? 5.157 0.585 -6.685 1.00 95.50 80 LEU A N 1
ATOM 618 C CA . LEU A 1 80 ? 5.260 1.939 -6.159 1.00 95.50 80 LEU A CA 1
ATOM 619 C C . LEU A 1 80 ? 6.515 2.015 -5.305 1.00 95.50 80 LEU A C 1
ATOM 621 O O . LEU A 1 80 ? 6.708 1.208 -4.401 1.00 95.50 80 LEU A O 1
ATOM 625 N N . THR A 1 81 ? 7.365 2.990 -5.590 1.00 95.56 81 THR A N 1
ATOM 626 C CA . THR A 1 81 ? 8.549 3.267 -4.779 1.00 95.56 81 THR A CA 1
ATOM 627 C C . THR A 1 81 ? 8.149 3.856 -3.422 1.00 95.56 81 THR A C 1
ATOM 629 O O . THR A 1 81 ? 7.096 4.492 -3.309 1.00 95.56 81 THR A O 1
ATOM 632 N N . PRO A 1 82 ? 8.998 3.735 -2.385 1.00 95.31 82 PRO A N 1
ATOM 633 C CA . PRO A 1 82 ? 8.724 4.350 -1.086 1.00 95.31 82 PRO A CA 1
ATOM 634 C C . PRO A 1 82 ? 8.447 5.857 -1.196 1.00 95.31 82 PRO A C 1
ATOM 636 O O . PRO A 1 82 ? 7.515 6.356 -0.575 1.00 95.31 82 PRO A O 1
ATOM 639 N N . GLY A 1 83 ? 9.188 6.568 -2.055 1.00 95.62 83 GLY A N 1
ATOM 640 C CA . GLY A 1 83 ? 8.965 7.993 -2.315 1.00 95.62 83 GLY A CA 1
ATOM 641 C C . GLY A 1 83 ? 7.594 8.294 -2.929 1.00 95.62 83 GLY A C 1
ATOM 642 O O . GLY A 1 83 ? 6.923 9.223 -2.486 1.00 95.62 83 GLY A O 1
ATOM 643 N N . GLU A 1 84 ? 7.136 7.487 -3.892 1.00 94.94 84 GLU A N 1
ATOM 644 C CA . GLU A 1 84 ? 5.794 7.625 -4.484 1.00 94.94 84 GLU A CA 1
ATOM 645 C C . GLU A 1 84 ? 4.681 7.341 -3.465 1.00 94.94 84 GLU A C 1
ATOM 647 O O . GLU A 1 84 ? 3.647 8.003 -3.494 1.00 94.94 84 GLU A O 1
ATOM 652 N N . ILE A 1 85 ? 4.894 6.405 -2.532 1.00 95.38 85 ILE A N 1
ATOM 653 C CA . ILE A 1 85 ? 3.943 6.118 -1.444 1.00 95.38 85 ILE A CA 1
ATOM 654 C C . ILE A 1 85 ? 3.852 7.298 -0.473 1.00 95.38 85 ILE A C 1
ATOM 656 O O . ILE A 1 85 ? 2.756 7.676 -0.060 1.00 95.38 85 ILE A O 1
ATOM 660 N N . MET A 1 86 ? 4.985 7.903 -0.111 1.00 94.12 86 MET A N 1
ATOM 661 C CA . MET A 1 86 ? 5.004 9.081 0.766 1.00 94.12 86 MET A CA 1
ATOM 662 C C . MET A 1 86 ? 4.350 10.304 0.109 1.00 94.12 86 MET A C 1
ATOM 664 O O . MET A 1 86 ? 3.735 11.118 0.792 1.00 94.12 86 MET A O 1
ATOM 668 N N . GLN A 1 87 ? 4.453 10.419 -1.218 1.00 95.00 87 GLN A N 1
ATOM 669 C CA . GLN A 1 87 ? 3.849 11.494 -2.012 1.00 95.00 87 GLN A CA 1
ATOM 670 C C . GLN A 1 87 ? 2.451 11.148 -2.545 1.00 95.00 87 GLN A C 1
ATOM 672 O O . GLN A 1 87 ? 1.917 11.873 -3.389 1.00 95.00 87 GLN A O 1
ATOM 677 N N . LEU A 1 88 ? 1.846 10.050 -2.077 1.00 95.31 88 LEU A N 1
ATOM 678 C CA . LEU A 1 88 ? 0.518 9.651 -2.519 1.00 95.31 88 LEU A CA 1
ATOM 679 C C . LEU A 1 88 ? -0.488 10.782 -2.215 1.00 95.31 88 LEU A C 1
ATOM 681 O O . LEU A 1 88 ? -0.485 11.321 -1.103 1.00 95.31 88 LEU A O 1
ATOM 685 N N . PRO A 1 89 ? -1.361 11.158 -3.168 1.00 95.75 89 PRO A N 1
ATOM 686 C CA . PRO A 1 89 ? -2.364 12.184 -2.924 1.00 95.75 89 PRO A CA 1
ATOM 687 C C . PRO A 1 89 ? -3.228 11.852 -1.697 1.00 95.75 89 PRO A C 1
ATOM 689 O O . PRO A 1 89 ? -3.592 10.694 -1.493 1.00 95.75 89 PRO A O 1
ATOM 692 N N . PRO A 1 90 ? -3.647 12.846 -0.893 1.00 92.06 90 PRO A N 1
ATOM 693 C CA . PRO A 1 90 ? -4.470 12.602 0.296 1.00 92.06 90 PRO A CA 1
ATOM 694 C C . PRO A 1 90 ? -5.879 12.086 -0.038 1.00 92.06 90 PRO A C 1
ATOM 696 O O . PRO A 1 90 ? -6.598 11.628 0.856 1.00 92.06 90 PRO A O 1
ATOM 699 N N . THR A 1 91 ? -6.285 12.200 -1.304 1.00 94.81 91 T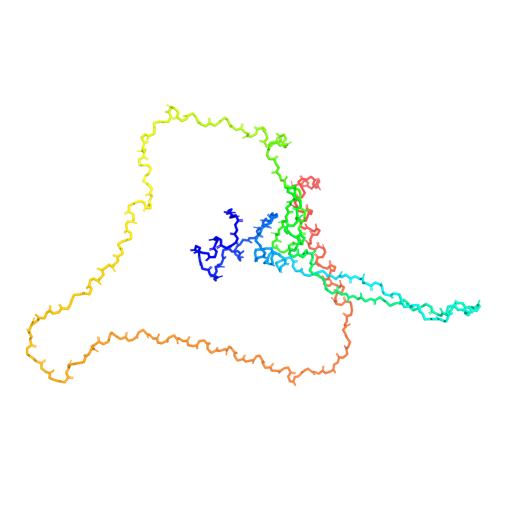HR A N 1
ATOM 700 C CA . THR A 1 91 ? -7.505 11.636 -1.891 1.00 94.81 91 THR A CA 1
ATOM 701 C C . THR A 1 91 ? -7.405 10.145 -2.153 1.00 94.81 91 THR A C 1
ATOM 703 O O . THR A 1 91 ? -8.441 9.520 -2.327 1.00 94.81 91 THR A O 1
ATOM 706 N N . ASP A 1 92 ? -6.202 9.584 -2.193 1.00 95.50 92 ASP A N 1
ATOM 707 C CA . ASP A 1 92 ? -5.961 8.234 -2.680 1.00 95.50 92 ASP A CA 1
ATOM 708 C C . ASP A 1 92 ? -5.589 7.303 -1.523 1.00 95.50 92 ASP A C 1
ATOM 710 O O . ASP A 1 92 ? -5.100 7.717 -0.465 1.00 95.50 92 ASP A O 1
ATOM 714 N N . GLU A 1 93 ? -5.825 6.018 -1.743 1.00 95.62 93 GLU A N 1
ATOM 715 C CA . GLU A 1 93 ? -5.449 4.937 -0.846 1.00 95.62 93 GLU A CA 1
ATOM 716 C C . GLU A 1 93 ? -5.028 3.705 -1.649 1.00 95.62 93 GLU A C 1
ATOM 718 O O . GLU A 1 93 ? -5.427 3.506 -2.800 1.00 95.62 93 GLU A O 1
ATOM 723 N N . ILE A 1 94 ? -4.197 2.874 -1.032 1.00 95.69 94 ILE A N 1
ATOM 724 C CA . ILE A 1 94 ? -3.765 1.602 -1.595 1.00 95.69 94 ILE A CA 1
ATOM 725 C C . ILE A 1 94 ? -4.439 0.486 -0.810 1.00 95.69 94 ILE A C 1
ATOM 727 O O . ILE A 1 94 ? -4.218 0.335 0.394 1.00 95.69 94 ILE A O 1
ATOM 731 N N . VAL A 1 95 ? -5.258 -0.297 -1.503 1.00 96.12 95 VAL A N 1
ATOM 732 C CA . VAL A 1 95 ? -6.000 -1.425 -0.949 1.00 96.12 95 VAL A CA 1
ATOM 733 C C . VAL A 1 95 ? -5.336 -2.715 -1.409 1.00 96.12 95 VAL A C 1
ATOM 735 O O . VAL A 1 95 ? -5.255 -3.016 -2.599 1.00 96.12 95 VAL A O 1
ATOM 738 N N . MET A 1 96 ? -4.862 -3.491 -0.444 1.00 94.81 96 MET A N 1
ATOM 739 C CA . MET A 1 96 ? -4.270 -4.804 -0.654 1.00 94.81 96 MET A CA 1
ATOM 740 C C . MET A 1 96 ? -5.213 -5.854 -0.075 1.00 94.81 96 MET A C 1
ATOM 742 O O . MET A 1 96 ? -5.482 -5.863 1.127 1.00 94.81 96 MET A O 1
ATOM 746 N N . VAL A 1 97 ? -5.707 -6.741 -0.934 1.00 95.00 97 VAL A N 1
ATOM 747 C CA . VAL A 1 97 ? -6.540 -7.887 -0.551 1.00 95.00 97 VAL A CA 1
ATOM 748 C C . VAL A 1 97 ? -5.782 -9.151 -0.923 1.00 95.00 97 VAL A C 1
ATOM 750 O O . VAL A 1 97 ? -5.339 -9.289 -2.064 1.00 95.00 97 VAL A O 1
ATOM 753 N N . ALA A 1 98 ? -5.612 -10.079 0.020 1.00 90.50 98 ALA A N 1
ATOM 754 C CA . ALA A 1 98 ? -4.831 -11.282 -0.248 1.00 90.50 98 ALA A CA 1
ATOM 755 C C . ALA A 1 98 ? -5.421 -12.086 -1.424 1.00 90.50 98 ALA A C 1
ATOM 757 O O . ALA A 1 98 ? -6.622 -12.354 -1.485 1.00 90.50 98 ALA A O 1
ATOM 758 N N . GLY A 1 99 ? -4.562 -12.467 -2.371 1.00 90.75 99 GLY A N 1
ATOM 759 C CA . GLY A 1 99 ? -4.958 -13.183 -3.588 1.00 90.75 99 GLY A CA 1
ATOM 760 C C . GLY A 1 99 ? -5.530 -12.301 -4.705 1.00 90.75 99 GLY A C 1
ATOM 761 O O . GLY A 1 99 ? -5.949 -12.838 -5.727 1.00 90.75 99 GLY A O 1
ATOM 762 N N . THR A 1 100 ? -5.533 -10.977 -4.539 1.00 93.88 100 THR A N 1
ATOM 763 C CA . THR A 1 100 ? -5.965 -10.011 -5.560 1.00 93.88 100 THR A CA 1
ATOM 764 C C . THR A 1 100 ? -4.822 -9.037 -5.859 1.00 93.88 100 THR A C 1
ATOM 766 O O . THR A 1 100 ? -4.070 -8.700 -4.942 1.00 93.88 100 THR A O 1
ATOM 769 N N . PRO A 1 101 ? -4.660 -8.568 -7.111 1.00 93.75 101 PRO A N 1
ATOM 770 C CA . PRO A 1 101 ? -3.738 -7.476 -7.403 1.00 93.75 1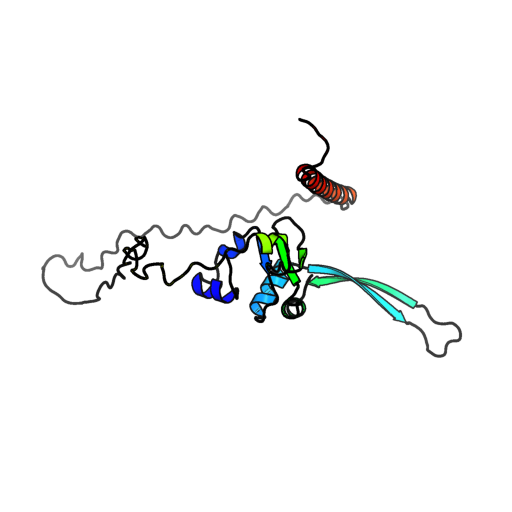01 PRO A CA 1
ATOM 771 C C . PRO A 1 101 ? -4.036 -6.248 -6.529 1.00 93.75 101 PRO A C 1
ATOM 773 O O . PRO A 1 101 ? -5.207 -5.986 -6.240 1.00 93.75 101 PRO A O 1
ATOM 776 N N . PRO A 1 102 ? -3.013 -5.489 -6.109 1.00 94.81 102 PRO A N 1
ATOM 777 C CA . PRO A 1 102 ? -3.224 -4.282 -5.324 1.00 94.81 102 PRO A CA 1
ATOM 778 C C . PRO A 1 102 ? -4.034 -3.251 -6.116 1.00 94.81 102 PRO A C 1
ATOM 780 O O . PRO A 1 102 ? -3.851 -3.081 -7.323 1.00 94.81 102 PRO A O 1
ATOM 783 N N . ILE A 1 103 ? -4.928 -2.552 -5.420 1.00 96.12 103 ILE A N 1
ATOM 784 C CA . ILE A 1 103 ? -5.862 -1.596 -6.010 1.00 96.12 103 ILE A CA 1
ATOM 785 C C . ILE A 1 103 ? -5.503 -0.204 -5.504 1.00 96.12 103 ILE A C 1
ATOM 787 O O . ILE A 1 103 ? -5.461 0.038 -4.298 1.00 96.12 103 ILE A O 1
ATOM 791 N N . ARG A 1 104 ? -5.285 0.729 -6.430 1.00 95.81 104 ARG A N 1
ATOM 792 C CA . ARG A 1 104 ? -5.266 2.156 -6.109 1.00 95.81 104 ARG A CA 1
ATOM 793 C C . ARG A 1 104 ? -6.701 2.668 -6.152 1.00 95.81 104 ARG A C 1
ATOM 795 O O . ARG A 1 104 ? -7.319 2.659 -7.214 1.00 95.81 104 ARG A O 1
ATOM 802 N N . ALA A 1 105 ? -7.218 3.077 -5.003 1.00 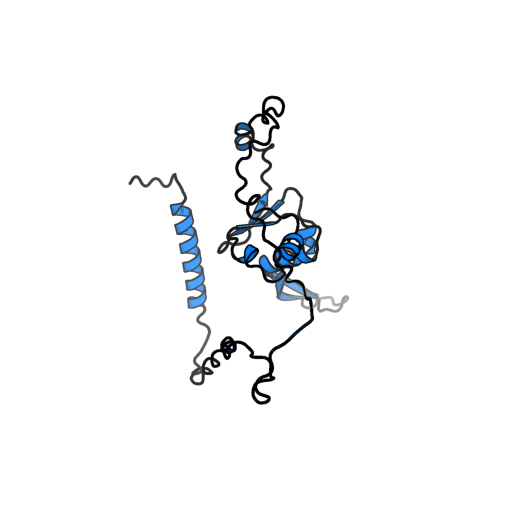96.00 105 ALA A N 1
ATOM 803 C CA . ALA A 1 105 ? -8.588 3.536 -4.837 1.00 96.00 105 ALA A CA 1
ATOM 804 C C . ALA A 1 105 ? -8.629 5.004 -4.396 1.00 96.00 105 ALA A C 1
ATOM 806 O O . ALA A 1 105 ? -7.641 5.566 -3.920 1.00 96.00 105 ALA A O 1
ATOM 807 N N . THR A 1 106 ? -9.794 5.626 -4.556 1.00 95.00 106 THR A N 1
ATOM 808 C CA . THR A 1 106 ? -10.086 6.938 -3.978 1.00 95.00 106 THR A CA 1
ATOM 809 C C . THR A 1 106 ? -10.669 6.744 -2.584 1.00 95.00 106 THR A C 1
ATOM 811 O O . THR A 1 106 ? -11.586 5.948 -2.391 1.00 95.00 106 THR A O 1
ATOM 814 N N . LYS A 1 107 ? -10.147 7.494 -1.617 1.00 93.62 107 LYS A N 1
ATOM 815 C CA . LYS A 1 107 ? -10.564 7.483 -0.219 1.00 93.62 107 LYS A CA 1
ATOM 816 C C . LYS A 1 107 ? -12.054 7.781 -0.092 1.00 93.62 107 LYS A C 1
ATOM 818 O O . LYS A 1 107 ? -12.534 8.818 -0.552 1.00 93.62 107 LYS A O 1
ATOM 823 N N . ALA A 1 108 ? -12.760 6.913 0.621 1.00 91.12 108 ALA A N 1
ATOM 824 C CA . ALA A 1 108 ? -14.162 7.119 0.952 1.00 91.12 108 ALA A CA 1
ATOM 825 C C . ALA A 1 108 ? -14.312 8.226 2.011 1.00 91.12 108 ALA A C 1
ATOM 827 O O . ALA A 1 108 ? -14.004 8.031 3.189 1.00 91.12 108 ALA A O 1
ATOM 828 N N . ARG A 1 109 ? -14.800 9.405 1.605 1.00 92.38 109 ARG A N 1
ATOM 829 C CA . ARG A 1 109 ? -15.139 10.492 2.532 1.00 92.38 109 ARG A CA 1
ATOM 830 C C . ARG A 1 109 ? -16.611 10.412 2.899 1.00 92.38 109 ARG A C 1
ATOM 832 O O . ARG A 1 109 ? -17.475 10.708 2.080 1.00 92.38 109 ARG A O 1
ATOM 839 N N . TYR A 1 110 ? -16.888 10.041 4.149 1.00 91.94 110 TYR A N 1
ATOM 840 C CA . TYR A 1 110 ? -18.259 9.854 4.637 1.00 91.94 110 TYR A CA 1
ATOM 841 C C . TYR A 1 110 ? -19.147 11.088 4.426 1.00 91.94 110 TYR A C 1
ATOM 843 O O . TYR A 1 110 ? -20.351 10.955 4.254 1.00 91.94 110 TYR A O 1
ATOM 851 N N . PHE A 1 111 ? -18.552 12.282 4.435 1.00 91.19 111 PHE A N 1
ATOM 852 C CA . PHE A 1 111 ? -19.288 13.526 4.290 1.00 91.19 111 PHE A CA 1
ATOM 853 C C . PHE A 1 111 ? -19.539 13.941 2.831 1.00 91.19 111 PHE A C 1
ATOM 855 O O . PHE A 1 111 ? -20.337 14.845 2.597 1.00 91.19 111 PHE A O 1
ATOM 862 N N . GLU A 1 112 ? -18.875 13.318 1.856 1.00 92.00 112 GLU A N 1
ATOM 863 C CA . GLU A 1 112 ? -19.073 13.604 0.425 1.00 92.00 112 GLU A CA 1
ATOM 864 C C . GLU A 1 112 ? -20.055 12.617 -0.224 1.00 92.00 112 GLU A C 1
ATOM 866 O O . GLU A 1 112 ? -20.713 12.961 -1.202 1.00 92.00 112 GLU A O 1
ATOM 871 N N . ASP A 1 113 ? -20.183 11.401 0.316 1.00 92.69 113 ASP A N 1
ATOM 872 C CA . ASP A 1 113 ? -21.090 10.376 -0.208 1.00 92.69 113 ASP A CA 1
ATOM 873 C C . ASP A 1 113 ? -22.480 10.482 0.436 1.00 92.69 113 ASP A C 1
ATOM 875 O O . ASP A 1 113 ? -22.636 10.315 1.650 1.00 92.69 113 ASP A O 1
ATOM 879 N N . ALA A 1 114 ? -23.509 10.698 -0.388 1.00 92.44 114 ALA A N 1
ATOM 880 C CA . ALA A 1 114 ? -24.900 10.791 0.057 1.00 92.44 114 ALA A CA 1
ATOM 881 C C . ALA A 1 114 ? -25.349 9.561 0.873 1.00 92.44 114 ALA A C 1
ATOM 883 O O . ALA A 1 114 ? -26.021 9.705 1.893 1.00 92.44 114 ALA A O 1
ATOM 884 N N . ARG A 1 115 ? -24.896 8.355 0.498 1.00 92.44 115 ARG A N 1
ATOM 885 C CA . ARG A 1 115 ? -25.265 7.095 1.173 1.00 92.44 115 ARG A CA 1
ATOM 886 C C . ARG A 1 115 ? -24.702 7.000 2.588 1.00 92.44 115 ARG A C 1
ATOM 888 O O . ARG A 1 115 ? -25.233 6.255 3.414 1.00 92.44 115 ARG A O 1
ATOM 895 N N . PHE A 1 116 ? -23.588 7.686 2.851 1.00 93.19 116 PHE A N 1
ATOM 896 C CA . PHE A 1 116 ? -22.980 7.759 4.178 1.00 93.19 116 PHE A CA 1
ATOM 897 C C . PHE A 1 116 ? -23.560 8.910 4.994 1.00 93.19 116 PHE A C 1
ATOM 899 O O . PHE A 1 116 ? -23.812 8.720 6.181 1.00 93.19 116 PHE A O 1
ATOM 906 N N . GLN A 1 117 ? -23.850 10.046 4.358 1.00 93.25 117 GLN A N 1
ATOM 907 C CA . GLN A 1 117 ? -24.544 11.179 4.975 1.00 93.25 117 GLN A CA 1
ATOM 908 C C . GLN A 1 117 ? -25.902 10.781 5.571 1.00 93.25 117 GLN A C 1
ATOM 910 O O . GLN A 1 117 ? -26.193 11.126 6.712 1.00 93.25 117 GLN A O 1
ATOM 915 N N . GLU A 1 118 ? -26.688 9.963 4.864 1.00 92.25 118 GLU A N 1
ATOM 916 C CA . GLU A 1 118 ? -27.973 9.432 5.356 1.00 92.25 118 GLU A CA 1
ATOM 917 C C . GLU A 1 118 ? -27.856 8.592 6.642 1.00 92.25 118 GLU A C 1
ATOM 919 O O . GLU A 1 118 ? -28.844 8.384 7.343 1.00 92.25 118 GLU A O 1
ATOM 924 N N . ARG A 1 119 ? -26.654 8.098 6.965 1.00 91.75 119 ARG A N 1
ATOM 925 C CA . ARG A 1 119 ? -26.383 7.252 8.140 1.00 91.75 119 ARG A CA 1
ATOM 926 C C . ARG A 1 119 ? -25.776 8.027 9.308 1.00 91.75 119 ARG A C 1
ATOM 928 O O . ARG A 1 119 ? -25.483 7.420 10.338 1.00 91.75 119 ARG A O 1
ATOM 935 N N . ILE A 1 120 ? -25.545 9.332 9.158 1.00 91.00 120 ILE A N 1
ATOM 936 C CA . ILE A 1 120 ? -25.000 10.163 10.232 1.00 91.00 120 ILE A CA 1
ATOM 937 C C . ILE A 1 120 ? -26.093 10.385 11.278 1.00 91.00 120 ILE A C 1
ATOM 939 O O . ILE A 1 120 ? -27.127 10.988 11.005 1.00 91.00 120 ILE A O 1
ATOM 943 N N . LEU A 1 121 ? -25.844 9.902 12.493 1.00 88.44 121 LEU A N 1
ATOM 944 C CA . LEU A 1 121 ? -26.688 10.163 13.654 1.00 88.44 121 LEU A CA 1
ATOM 945 C C . LEU A 1 121 ? -26.168 11.382 14.416 1.00 88.44 121 LEU A C 1
ATOM 947 O O . LEU A 1 121 ? -24.961 11.641 14.447 1.00 88.44 121 LEU A O 1
ATOM 951 N N . THR A 1 122 ? -27.075 12.115 15.060 1.00 87.38 122 THR A N 1
ATOM 952 C CA . THR A 1 122 ? -26.700 13.210 15.960 1.00 87.38 122 THR A CA 1
ATOM 953 C C . THR A 1 122 ? -25.811 12.668 17.086 1.00 87.38 122 THR A C 1
ATOM 955 O O . THR A 1 122 ? -26.120 11.604 17.633 1.00 87.38 122 THR A O 1
ATOM 958 N N . PRO A 1 123 ? -24.715 13.366 17.446 1.00 86.75 123 PRO A N 1
ATOM 959 C CA . PRO A 1 123 ? -23.893 12.984 18.587 1.00 86.75 123 PRO A CA 1
ATOM 960 C C . PRO A 1 123 ? -24.745 12.815 19.855 1.00 86.75 123 PRO A C 1
ATOM 962 O O . PRO A 1 123 ? -25.678 13.593 20.059 1.00 86.75 123 PRO A O 1
ATOM 965 N N . PRO A 1 124 ? -24.448 11.826 20.712 1.00 84.81 124 PRO A N 1
ATOM 966 C CA . PRO A 1 124 ? -25.180 11.643 21.959 1.00 84.81 124 PRO A CA 1
ATOM 967 C C . PRO A 1 124 ? -25.000 12.855 22.886 1.00 84.81 124 PRO A C 1
ATOM 969 O O . PRO A 1 124 ? -23.884 13.348 23.064 1.00 84.81 124 PRO A O 1
ATOM 972 N N . ASP A 1 125 ? -26.092 13.313 23.504 1.00 82.56 125 ASP A N 1
ATOM 973 C CA . ASP A 1 125 ? -26.069 14.424 24.459 1.00 82.56 125 ASP A CA 1
ATOM 974 C C . ASP A 1 125 ? -25.360 14.016 25.759 1.00 82.56 125 ASP A C 1
ATOM 976 O O . ASP A 1 125 ? -25.913 13.327 26.620 1.00 82.56 125 ASP A O 1
ATOM 980 N N . LEU A 1 126 ? -24.128 14.500 25.937 1.00 72.62 126 LEU A N 1
ATOM 981 C CA . LEU A 1 126 ? -23.310 14.247 27.131 1.00 72.62 126 LEU A CA 1
ATOM 982 C C . LEU A 1 126 ? -23.898 14.848 28.422 1.00 72.62 126 LEU A C 1
ATOM 984 O O . LEU A 1 126 ? -23.451 14.505 29.510 1.00 72.62 126 LEU A O 1
ATOM 988 N N . SER A 1 127 ? -24.877 15.751 28.318 1.00 67.69 127 SER A N 1
ATOM 989 C CA . SER A 1 127 ? -25.519 16.413 29.462 1.00 67.69 127 SER A CA 1
ATOM 990 C C . SER A 1 127 ? -26.604 15.566 30.134 1.00 67.69 127 SER A C 1
ATOM 992 O O . SER A 1 127 ? -26.906 15.787 31.305 1.00 67.69 127 SER A O 1
ATOM 994 N N . THR A 1 128 ? -27.189 14.603 29.412 1.00 58.16 128 THR A N 1
ATOM 995 C CA . THR A 1 128 ? -28.232 13.697 29.928 1.00 58.16 128 THR A CA 1
ATOM 996 C C . THR A 1 128 ? -27.689 12.314 30.272 1.00 58.16 128 THR A C 1
ATOM 998 O O . THR A 1 128 ? -28.273 11.606 31.094 1.00 58.16 128 THR A O 1
ATOM 1001 N N . ALA A 1 129 ? -26.537 11.945 29.708 1.00 58.00 129 ALA A N 1
ATOM 1002 C CA . ALA A 1 129 ? -25.758 10.815 30.177 1.00 58.00 129 ALA A CA 1
ATOM 1003 C C . ALA A 1 129 ? -25.151 11.179 31.536 1.00 58.00 129 ALA A C 1
ATOM 1005 O O . ALA A 1 129 ? -24.248 12.008 31.624 1.00 58.00 129 ALA A O 1
ATOM 1006 N N . SER A 1 130 ? -25.654 10.571 32.611 1.00 57.66 130 SER A N 1
ATOM 1007 C CA . SER A 1 130 ? -24.975 10.624 33.901 1.00 57.66 130 SER A CA 1
ATOM 1008 C C . SER A 1 130 ? -23.525 10.191 33.686 1.00 57.66 130 SER A C 1
ATOM 1010 O O . SER A 1 130 ? -23.257 9.024 33.422 1.00 57.66 130 SER A O 1
ATOM 1012 N N . LEU A 1 131 ? -22.595 11.139 33.809 1.00 57.69 131 LEU A N 1
ATOM 1013 C CA . LEU A 1 131 ? -21.152 10.903 33.868 1.00 57.69 131 LEU A CA 1
ATOM 1014 C C . LEU A 1 131 ? -20.757 10.177 35.163 1.00 57.69 131 LEU A C 1
ATOM 1016 O O . LEU A 1 131 ? -19.573 10.074 35.481 1.00 57.69 131 LEU A O 1
ATOM 1020 N N . ALA A 1 132 ? -21.737 9.681 35.930 1.00 54.25 132 ALA A N 1
ATOM 1021 C CA . ALA A 1 132 ? -21.469 8.587 36.828 1.00 54.25 132 ALA A CA 1
ATOM 1022 C C . ALA A 1 132 ? -20.841 7.490 35.966 1.00 54.25 132 ALA A C 1
ATOM 1024 O O . ALA A 1 132 ? -21.463 7.074 34.983 1.00 54.25 132 ALA A O 1
ATOM 1025 N N . PRO A 1 133 ? -19.631 7.015 36.293 1.00 55.91 133 PRO A N 1
ATOM 1026 C CA . PRO A 1 133 ? -19.219 5.735 35.776 1.00 55.91 133 PRO A CA 1
ATOM 1027 C C . PRO A 1 133 ? -20.311 4.792 36.263 1.00 55.91 133 PRO A C 1
ATOM 1029 O O . PRO A 1 133 ? -20.363 4.442 37.439 1.00 55.91 133 PRO A O 1
ATOM 1032 N N . SER A 1 134 ? -21.246 4.421 35.387 1.00 54.50 134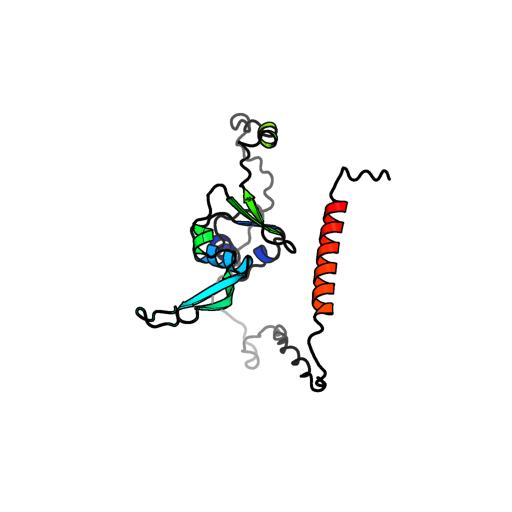 SER A N 1
ATOM 1033 C CA . SER A 1 134 ? -21.795 3.092 35.528 1.00 54.50 134 SER A CA 1
ATOM 1034 C C . SER A 1 134 ? -20.537 2.236 35.509 1.00 54.50 134 SER A C 1
ATOM 1036 O O . SER A 1 134 ? -19.760 2.343 34.554 1.00 54.50 134 SER A O 1
ATOM 1038 N N . PRO A 1 135 ? -20.223 1.490 36.577 1.00 57.84 135 PRO A N 1
ATOM 1039 C CA . PRO A 1 135 ? -19.283 0.416 36.419 1.00 57.84 135 PRO A CA 1
ATOM 1040 C C . PRO A 1 135 ? -20.021 -0.568 35.508 1.00 57.84 135 PRO A C 1
ATOM 1042 O O . PRO A 1 135 ? -20.566 -1.565 35.968 1.00 57.84 135 PRO A O 1
ATOM 1045 N N . SER A 1 136 ? -20.082 -0.288 34.197 1.00 58.62 136 SER A N 1
ATOM 1046 C CA . SER A 1 136 ? -19.876 -1.361 33.249 1.00 58.62 136 SER A CA 1
ATOM 1047 C C . SER A 1 136 ? -18.605 -1.981 33.779 1.00 58.62 136 SER A C 1
ATOM 1049 O O . SER A 1 136 ? -17.571 -1.311 33.799 1.00 58.62 136 SER A O 1
ATOM 1051 N N . SER A 1 137 ? -18.760 -3.133 34.422 1.00 58.09 137 SER A N 1
ATOM 1052 C CA . SER A 1 137 ? -17.671 -3.923 34.944 1.00 58.09 137 SER A CA 1
ATOM 1053 C C . SER A 1 137 ? -16.712 -4.074 33.784 1.00 58.09 137 SER A C 1
ATOM 1055 O O . SER A 1 137 ? -16.940 -4.883 32.890 1.00 58.09 137 SER A O 1
ATOM 1057 N N . ASP A 1 138 ? -15.721 -3.196 33.707 1.00 63.00 138 ASP A N 1
ATOM 1058 C CA . ASP A 1 138 ? -14.709 -3.336 32.697 1.00 63.00 138 ASP A CA 1
ATOM 1059 C C . ASP A 1 138 ? -13.991 -4.592 33.165 1.00 63.00 138 ASP A C 1
ATOM 1061 O O . ASP A 1 138 ? -13.351 -4.570 34.222 1.00 63.00 138 ASP A O 1
ATOM 1065 N N . ASP A 1 139 ? -14.220 -5.713 32.473 1.00 65.25 139 ASP A N 1
ATOM 1066 C CA . ASP A 1 139 ? -13.761 -7.058 32.860 1.00 65.25 139 ASP A CA 1
ATOM 1067 C C . ASP A 1 139 ? -12.237 -7.100 33.097 1.00 65.25 139 ASP A C 1
ATOM 1069 O O . ASP A 1 139 ? -11.690 -8.050 33.659 1.00 65.25 139 ASP A O 1
ATOM 1073 N N . TRP A 1 140 ? -11.556 -6.039 32.665 1.00 63.31 140 TRP A N 1
ATOM 1074 C CA . TRP A 1 140 ? -10.134 -5.769 32.772 1.00 63.31 140 TRP A CA 1
ATOM 1075 C C . TRP A 1 140 ? -9.733 -5.004 34.036 1.00 63.31 140 TRP A C 1
ATOM 1077 O O . TRP A 1 140 ? -8.658 -5.250 34.573 1.00 63.31 140 TRP A O 1
ATOM 1087 N N . SER A 1 141 ? -10.585 -4.115 34.551 1.00 65.25 141 SER A N 1
ATOM 1088 C CA . SER A 1 141 ? -10.275 -3.257 35.708 1.00 65.25 141 SER A CA 1
ATOM 1089 C C . SER A 1 141 ? -10.150 -4.028 37.029 1.00 65.25 141 SER A C 1
ATOM 1091 O O . SER A 1 141 ? -9.419 -3.609 37.924 1.00 65.25 141 SER A O 1
ATOM 1093 N N . SER A 1 142 ? -10.819 -5.180 37.144 1.00 61.00 142 SER A N 1
ATOM 1094 C CA . SER A 1 142 ? -10.741 -6.076 38.307 1.00 61.00 142 SER A CA 1
ATOM 1095 C C . SER A 1 142 ? -9.584 -7.076 38.228 1.00 61.00 142 SER A C 1
ATOM 1097 O O . SER A 1 142 ? -9.246 -7.720 39.222 1.00 61.00 142 SER A O 1
ATOM 1099 N N . ARG A 1 143 ? -8.947 -7.203 37.059 1.00 65.81 143 ARG A N 1
ATOM 1100 C CA . ARG A 1 143 ? -7.815 -8.102 36.839 1.00 65.81 143 ARG A CA 1
ATOM 1101 C C . ARG A 1 143 ? -6.521 -7.352 37.104 1.00 65.81 143 ARG A C 1
ATOM 1103 O O . ARG A 1 143 ? -5.788 -6.980 36.194 1.00 65.81 143 ARG A O 1
ATOM 1110 N N . ILE A 1 144 ? -6.241 -7.142 38.386 1.00 67.56 144 ILE A N 1
ATOM 1111 C CA . ILE A 1 144 ? -4.906 -6.757 38.839 1.00 67.56 144 ILE A CA 1
ATOM 1112 C C . ILE A 1 144 ? -3.972 -7.910 38.461 1.00 67.56 144 ILE A C 1
ATOM 1114 O O . ILE A 1 144 ? -4.020 -8.980 39.066 1.00 67.56 144 ILE A O 1
ATOM 1118 N N . VAL A 1 145 ? -3.126 -7.704 37.452 1.00 62.25 145 VAL A N 1
ATOM 1119 C CA . VAL A 1 145 ? -1.920 -8.516 37.299 1.00 62.25 145 VAL A CA 1
ATOM 1120 C C . VAL A 1 145 ? -1.038 -8.105 38.466 1.00 62.25 145 VAL A C 1
ATOM 1122 O O . VAL A 1 145 ? -0.425 -7.038 38.436 1.00 62.25 145 VAL A O 1
ATOM 1125 N N . ALA A 1 146 ? -1.049 -8.897 39.538 1.00 57.09 146 ALA A N 1
ATOM 1126 C CA . ALA A 1 146 ? -0.038 -8.771 40.568 1.00 57.09 146 ALA A CA 1
ATOM 1127 C C . ALA A 1 146 ? 1.301 -8.951 39.851 1.00 57.09 146 ALA A C 1
ATOM 1129 O O . ALA A 1 146 ? 1.616 -10.040 39.374 1.00 57.09 146 ALA A O 1
ATOM 1130 N N . ALA A 1 147 ? 2.046 -7.859 39.683 1.00 55.97 147 ALA A N 1
ATOM 1131 C CA . ALA A 1 147 ? 3.458 -7.981 39.403 1.00 55.97 147 ALA A CA 1
ATOM 1132 C C . ALA A 1 147 ? 4.005 -8.766 40.590 1.00 55.97 147 ALA A C 1
ATOM 1134 O O . ALA A 1 147 ? 3.951 -8.271 41.718 1.00 55.97 147 ALA A O 1
ATOM 1135 N N . ASP A 1 148 ? 4.422 -10.005 40.345 1.00 52.28 148 ASP A N 1
ATOM 1136 C CA . ASP A 1 148 ? 5.108 -10.822 41.331 1.00 52.28 148 ASP A CA 1
ATOM 1137 C C . ASP A 1 148 ? 6.423 -10.104 41.644 1.00 52.28 148 ASP A C 1
ATOM 1139 O O . ASP A 1 148 ? 7.468 -10.318 41.031 1.00 52.28 148 ASP A O 1
ATOM 1143 N N . ILE A 1 149 ? 6.356 -9.158 42.577 1.00 53.50 149 ILE A N 1
ATOM 1144 C CA . ILE A 1 149 ? 7.518 -8.641 43.272 1.00 53.50 149 ILE A CA 1
ATOM 1145 C C . ILE A 1 149 ? 7.839 -9.728 44.290 1.00 53.50 149 ILE A C 1
ATOM 1147 O O . ILE A 1 149 ? 7.570 -9.592 45.484 1.00 53.50 149 ILE A O 1
ATOM 1151 N N . LEU A 1 150 ? 8.386 -10.847 43.808 1.00 52.62 150 LEU A N 1
ATOM 1152 C CA . LEU A 1 150 ? 9.110 -11.754 44.678 1.00 52.62 150 LEU A CA 1
ATOM 1153 C C . LEU A 1 150 ? 10.380 -11.025 45.104 1.00 52.62 150 LEU A C 1
ATOM 1155 O O . LEU A 1 150 ? 11.405 -10.976 44.427 1.00 52.62 150 LEU A O 1
ATOM 1159 N N . SER A 1 151 ? 10.189 -10.372 46.243 1.00 45.59 151 SER A N 1
ATOM 1160 C CA . SER A 1 151 ? 11.147 -9.724 47.105 1.00 45.59 151 SER A CA 1
ATOM 1161 C C . SER A 1 151 ? 12.386 -10.598 47.269 1.00 45.59 151 SER A C 1
ATOM 1163 O O . SER A 1 151 ? 12.355 -11.647 47.911 1.00 45.59 151 SER A O 1
ATOM 1165 N N . ALA A 1 152 ? 13.497 -10.141 46.699 1.00 49.84 152 ALA A N 1
ATOM 1166 C CA . ALA A 1 152 ? 14.815 -10.613 47.075 1.00 49.84 152 ALA A CA 1
ATOM 1167 C C . ALA A 1 152 ? 15.099 -10.148 48.512 1.00 49.84 152 ALA A C 1
ATOM 1169 O O . ALA A 1 152 ? 15.539 -9.022 48.736 1.00 49.84 152 ALA A O 1
ATOM 1170 N N . THR A 1 153 ? 14.840 -11.009 49.494 1.00 38.88 153 THR A N 1
ATOM 1171 C CA . THR A 1 153 ? 15.288 -10.814 50.879 1.00 38.88 153 THR A CA 1
ATOM 1172 C C . THR A 1 153 ? 16.036 -12.052 51.352 1.00 38.88 153 THR A C 1
ATOM 1174 O O . THR A 1 153 ? 15.467 -13.133 51.468 1.00 38.88 153 THR A O 1
ATOM 1177 N N . ASN A 1 154 ? 17.335 -11.862 51.581 1.00 43.06 154 ASN A N 1
ATOM 1178 C CA . ASN A 1 154 ? 18.263 -12.819 52.178 1.00 43.06 154 ASN A CA 1
ATOM 1179 C C . ASN A 1 154 ? 18.144 -12.859 53.717 1.00 43.06 154 ASN A C 1
ATOM 1181 O O . ASN A 1 154 ? 17.773 -11.852 54.320 1.00 43.06 154 ASN A O 1
ATOM 1185 N N . ALA A 1 155 ? 18.646 -13.974 54.279 1.00 35.91 155 ALA A N 1
ATOM 1186 C CA . ALA A 1 155 ? 18.939 -14.322 55.689 1.00 35.91 155 ALA A CA 1
ATOM 1187 C C . ALA A 1 155 ? 17.743 -14.831 56.524 1.00 35.91 155 ALA A C 1
ATOM 1189 O O . ALA A 1 155 ? 16.696 -14.200 56.526 1.00 35.91 155 ALA A O 1
ATOM 1190 N N . GLY A 1 156 ? 17.788 -15.938 57.279 1.00 35.41 156 GLY A N 1
ATOM 1191 C CA . GLY A 1 156 ? 18.838 -16.886 57.709 1.00 35.41 156 GLY A CA 1
ATOM 1192 C C . GLY A 1 156 ? 18.423 -17.452 59.089 1.00 35.41 156 GLY A C 1
ATOM 1193 O O . GLY A 1 156 ? 18.029 -16.648 59.926 1.00 35.41 156 GLY A O 1
ATOM 1194 N N . ASP A 1 157 ? 18.217 -18.771 59.239 1.00 33.78 157 ASP A N 1
ATOM 1195 C CA . ASP A 1 157 ? 18.743 -19.725 60.264 1.00 33.78 157 ASP A CA 1
ATOM 1196 C C . ASP A 1 157 ? 17.667 -20.827 60.452 1.00 33.78 157 ASP A C 1
ATOM 1198 O O . ASP A 1 157 ? 16.492 -20.547 60.227 1.00 33.78 157 ASP A O 1
ATOM 1202 N N . GLU A 1 158 ? 17.866 -22.095 60.828 1.00 38.69 158 GLU A N 1
ATOM 1203 C CA . GLU A 1 158 ? 18.977 -22.940 61.294 1.00 38.69 158 GLU A CA 1
ATOM 1204 C C . GLU A 1 158 ? 18.425 -24.389 61.228 1.00 38.69 158 GLU A C 1
ATOM 1206 O O . GLU A 1 158 ? 17.398 -24.641 61.855 1.00 38.69 158 GLU A O 1
ATOM 1211 N N . VAL A 1 159 ? 19.053 -25.347 60.522 1.00 40.66 159 VAL A N 1
ATOM 1212 C CA . VAL A 1 159 ? 18.951 -26.794 60.844 1.00 40.66 159 VAL A CA 1
ATOM 1213 C C . VAL A 1 159 ? 20.234 -27.508 60.405 1.00 40.66 159 VAL A C 1
ATOM 1215 O O . VAL A 1 159 ? 20.577 -27.566 59.226 1.00 40.66 159 VAL A O 1
ATOM 1218 N N . GLU A 1 160 ? 20.924 -28.066 61.391 1.00 48.47 160 GLU A N 1
ATOM 1219 C CA . GLU A 1 160 ? 22.080 -28.952 61.292 1.00 48.47 160 GLU A CA 1
ATOM 1220 C C . GLU A 1 160 ? 21.677 -30.315 60.685 1.00 48.47 160 GLU A C 1
ATOM 1222 O O . GLU A 1 160 ? 20.844 -31.026 61.248 1.00 48.47 160 GLU A O 1
ATOM 1227 N N . GLY A 1 161 ? 22.250 -30.695 59.532 1.00 41.25 161 GLY A N 1
ATOM 1228 C CA . GLY A 1 161 ? 22.052 -32.034 58.960 1.00 41.25 161 GLY A CA 1
ATOM 1229 C C . GLY A 1 161 ? 22.512 -32.227 57.507 1.00 41.25 161 GLY A C 1
ATOM 1230 O O . GLY A 1 161 ? 21.804 -31.850 56.582 1.00 41.25 161 GLY A O 1
ATOM 1231 N N . ASP A 1 162 ? 23.638 -32.933 57.350 1.00 48.66 162 ASP A N 1
ATOM 1232 C CA . ASP A 1 162 ? 24.177 -33.595 56.140 1.00 48.66 162 ASP A CA 1
ATOM 1233 C C . ASP A 1 162 ? 25.006 -32.755 55.122 1.00 48.66 162 ASP A C 1
ATOM 1235 O O . ASP A 1 162 ? 24.458 -32.125 54.212 1.00 48.66 162 ASP A O 1
ATOM 1239 N N . PRO A 1 163 ? 26.359 -32.809 55.186 1.00 52.75 163 PRO A N 1
ATOM 1240 C CA . PRO A 1 163 ? 27.248 -32.109 54.252 1.00 52.75 163 PRO A CA 1
ATOM 1241 C C . PRO A 1 163 ? 27.269 -32.698 52.828 1.00 52.75 163 PRO A C 1
ATOM 1243 O O . PRO A 1 163 ? 27.901 -32.111 51.950 1.00 52.75 163 PRO A O 1
ATOM 1246 N N . ALA A 1 164 ? 26.582 -33.817 52.557 1.00 51.84 164 ALA A N 1
ATOM 1247 C CA . ALA A 1 164 ? 26.454 -34.367 51.204 1.00 51.84 164 ALA A CA 1
ATOM 1248 C C . ALA A 1 164 ? 25.303 -33.744 50.383 1.00 51.84 164 ALA A C 1
ATOM 1250 O O . ALA A 1 164 ? 25.214 -33.992 49.181 1.00 51.84 164 ALA A O 1
ATOM 1251 N N . ASN A 1 165 ? 24.448 -32.914 50.999 1.00 53.00 165 ASN A N 1
ATOM 1252 C CA . ASN A 1 165 ? 23.264 -32.308 50.367 1.00 53.00 165 ASN A CA 1
ATOM 1253 C C . ASN A 1 165 ? 23.293 -30.765 50.304 1.00 53.00 165 ASN A C 1
ATOM 1255 O O . ASN A 1 165 ? 22.283 -30.137 49.994 1.00 53.00 165 ASN A O 1
ATOM 1259 N N . ALA A 1 166 ? 24.445 -30.131 50.546 1.00 49.06 166 ALA A N 1
ATOM 1260 C CA . ALA A 1 166 ? 24.602 -28.670 50.603 1.00 49.06 166 ALA A CA 1
ATOM 1261 C C . ALA A 1 166 ? 24.723 -27.967 49.224 1.00 49.06 166 ALA A C 1
ATOM 1263 O O . ALA A 1 166 ? 25.417 -26.960 49.088 1.00 49.06 166 ALA A O 1
ATOM 1264 N N . GLY A 1 167 ? 24.071 -28.491 48.184 1.00 58.31 167 GLY A N 1
ATOM 1265 C CA . GLY A 1 167 ? 24.020 -27.896 46.845 1.00 58.31 167 GLY A CA 1
ATOM 1266 C C . GLY A 1 167 ? 22.593 -27.505 46.464 1.00 58.31 167 GLY A C 1
ATOM 1267 O O . GLY A 1 167 ? 21.644 -28.191 46.833 1.00 58.31 167 GLY A O 1
ATOM 1268 N N . ILE A 1 168 ? 22.436 -26.407 45.717 1.00 48.81 168 ILE A N 1
ATOM 1269 C CA . ILE A 1 168 ? 21.151 -25.918 45.191 1.00 48.81 168 ILE A CA 1
ATOM 1270 C C . ILE A 1 168 ? 20.425 -27.077 44.492 1.00 48.81 168 ILE A C 1
ATOM 1272 O O . ILE A 1 168 ? 20.839 -27.504 43.412 1.00 48.81 168 ILE A O 1
ATOM 1276 N N . ARG A 1 169 ? 19.336 -27.577 45.090 1.00 54.78 169 ARG A N 1
ATOM 1277 C CA . ARG A 1 169 ? 18.365 -28.436 44.404 1.00 54.78 169 ARG A CA 1
ATOM 1278 C C . ARG A 1 169 ? 17.737 -27.606 43.289 1.00 54.78 169 ARG A C 1
ATOM 1280 O O . ARG A 1 169 ? 16.782 -26.871 43.513 1.00 54.78 169 ARG A O 1
ATOM 1287 N N . ARG A 1 170 ? 18.323 -27.692 42.097 1.00 55.25 170 ARG A N 1
ATOM 1288 C CA . ARG A 1 170 ? 17.656 -27.306 40.859 1.00 55.25 170 ARG A CA 1
ATOM 1289 C C . ARG A 1 170 ? 16.472 -28.248 40.698 1.00 55.25 170 ARG A C 1
ATOM 1291 O O . ARG A 1 170 ? 16.618 -29.461 40.859 1.00 55.25 170 ARG A O 1
ATOM 1298 N N . GLU A 1 171 ? 15.305 -27.673 40.464 1.00 54.50 171 GLU A N 1
ATOM 1299 C CA . GLU A 1 171 ? 14.130 -28.411 40.016 1.00 54.50 171 GLU A CA 1
ATOM 1300 C C . GLU A 1 171 ? 14.513 -29.327 38.840 1.00 54.50 171 GLU A C 1
ATOM 1302 O O . GLU A 1 171 ? 15.458 -29.004 38.111 1.00 54.50 171 GLU A O 1
ATOM 1307 N N . PRO A 1 172 ? 13.826 -30.469 38.647 1.00 61.91 172 PRO A N 1
ATOM 1308 C CA . PRO A 1 172 ? 14.030 -31.298 37.469 1.00 61.91 172 PRO A CA 1
ATOM 1309 C C . PRO A 1 172 ? 13.925 -30.410 36.235 1.00 61.91 172 PRO A C 1
ATOM 1311 O O . PRO A 1 172 ? 12.929 -29.713 36.043 1.00 61.91 172 PRO A O 1
ATOM 1314 N N . GLU A 1 173 ? 15.000 -30.392 35.462 1.00 53.41 173 GLU A N 1
ATOM 1315 C CA . GLU A 1 173 ? 15.164 -29.499 34.330 1.00 53.41 173 GLU A CA 1
ATOM 1316 C C . GLU A 1 173 ? 13.978 -29.698 33.378 1.00 53.41 173 GLU A C 1
ATOM 1318 O O . GLU A 1 173 ? 13.632 -30.832 33.032 1.00 53.41 173 GLU A O 1
ATOM 1323 N N . LEU A 1 174 ? 13.326 -28.600 32.977 1.00 57.59 174 LEU A N 1
ATOM 1324 C CA . LEU A 1 174 ? 12.481 -28.605 31.785 1.00 57.59 174 LEU A CA 1
ATOM 1325 C C . LEU A 1 174 ? 13.272 -29.327 30.688 1.00 57.59 174 LEU A C 1
ATOM 1327 O O . LEU A 1 174 ? 14.448 -28.987 30.516 1.00 57.59 174 LEU A O 1
ATOM 1331 N N . PRO A 1 175 ? 12.692 -30.312 29.974 1.00 56.78 175 PRO A N 1
ATOM 1332 C CA . PRO A 1 175 ? 13.409 -30.961 28.892 1.00 56.78 175 PRO A CA 1
ATOM 1333 C C . PRO A 1 175 ? 13.950 -29.865 27.979 1.00 56.78 175 PRO A C 1
ATOM 1335 O O . PRO A 1 175 ? 13.200 -28.983 27.546 1.00 56.78 175 PRO A O 1
ATOM 1338 N N . SER A 1 176 ? 15.272 -29.883 27.786 1.00 54.66 176 SER A N 1
ATOM 1339 C CA . SER A 1 176 ? 15.977 -29.023 26.845 1.00 54.66 176 SER A CA 1
ATOM 1340 C C . SER A 1 176 ? 15.151 -28.970 25.573 1.00 54.66 176 SER A C 1
ATOM 1342 O O . SER A 1 176 ? 14.765 -30.038 25.092 1.00 54.66 176 SER A O 1
ATOM 1344 N N . GLN A 1 177 ? 14.848 -27.760 25.088 1.00 51.72 177 GLN A N 1
ATOM 1345 C CA . GLN A 1 177 ? 14.218 -27.545 23.786 1.00 51.72 177 GLN A CA 1
ATOM 1346 C C . GLN A 1 177 ? 14.665 -28.654 22.838 1.00 51.72 177 GLN A C 1
ATOM 1348 O O . GLN A 1 177 ? 15.870 -28.819 22.637 1.00 51.72 177 GLN A O 1
ATOM 1353 N N . GLU A 1 178 ? 13.720 -29.440 22.318 1.00 53.78 178 GLU A N 1
ATOM 1354 C CA . GLU A 1 178 ? 14.014 -30.236 21.138 1.00 53.78 178 GLU A CA 1
ATOM 1355 C C . GLU A 1 178 ? 14.516 -29.230 20.112 1.00 53.78 178 GLU A C 1
ATOM 1357 O O . GLU A 1 178 ? 13.766 -28.383 19.618 1.00 53.78 178 GLU A O 1
ATOM 1362 N N . GLU A 1 179 ? 15.824 -29.252 19.875 1.00 51.53 179 GLU A N 1
ATOM 1363 C CA . GLU A 1 179 ? 16.399 -28.634 18.708 1.00 51.53 179 GLU A CA 1
ATOM 1364 C C . GLU A 1 179 ? 15.687 -29.321 17.552 1.00 51.53 179 GLU A C 1
ATOM 1366 O O . GLU A 1 179 ? 15.929 -30.491 17.252 1.00 51.53 179 GLU A O 1
ATOM 1371 N N . ILE A 1 180 ? 14.719 -28.618 16.966 1.00 51.81 180 ILE A N 1
ATOM 1372 C CA . ILE A 1 180 ? 14.182 -28.971 15.666 1.00 51.81 180 ILE A CA 1
ATOM 1373 C C . ILE A 1 180 ? 15.388 -28.823 14.745 1.00 51.81 180 ILE A C 1
ATOM 1375 O O . ILE A 1 180 ? 15.659 -27.741 14.222 1.00 51.81 180 ILE A O 1
ATOM 1379 N N . GLY A 1 181 ? 16.171 -29.897 14.630 1.00 55.75 181 GLY A N 1
ATOM 1380 C CA . GLY A 1 181 ? 17.215 -30.003 13.636 1.00 55.75 181 GLY A CA 1
ATOM 1381 C C . GLY A 1 181 ? 16.574 -29.630 12.313 1.00 55.75 181 GLY A C 1
ATOM 1382 O O . GLY A 1 181 ? 15.443 -30.048 12.035 1.00 55.75 181 GLY A O 1
ATOM 1383 N N . ALA A 1 182 ? 17.255 -28.780 11.542 1.00 62.62 182 ALA A N 1
ATOM 1384 C CA . ALA A 1 182 ? 16.790 -28.421 10.213 1.00 62.62 182 ALA A CA 1
ATOM 1385 C C . ALA A 1 182 ? 16.323 -29.707 9.508 1.00 62.62 182 ALA A C 1
ATOM 1387 O O . ALA A 1 182 ? 17.050 -30.709 9.570 1.00 62.62 182 ALA A O 1
ATOM 1388 N N . PRO A 1 183 ? 15.115 -29.728 8.907 1.00 67.94 183 PRO A N 1
ATOM 1389 C CA . PRO A 1 183 ? 14.674 -30.900 8.170 1.00 67.94 183 PRO A CA 1
ATOM 1390 C C . PRO A 1 183 ? 15.796 -31.286 7.199 1.00 67.94 183 PRO A C 1
ATOM 1392 O O . PRO A 1 183 ? 16.440 -30.380 6.653 1.00 67.94 183 PRO A O 1
ATOM 1395 N N . PRO A 1 184 ? 16.084 -32.591 7.028 1.00 65.38 184 PRO A N 1
ATOM 1396 C CA . PRO A 1 184 ? 17.157 -33.022 6.144 1.00 65.38 184 PRO A CA 1
ATOM 1397 C C . PRO A 1 184 ? 16.988 -32.312 4.797 1.00 65.38 184 PRO A C 1
ATOM 1399 O O . PRO A 1 184 ? 15.842 -32.169 4.347 1.00 65.38 184 PRO A O 1
ATOM 1402 N N . PRO A 1 185 ? 18.081 -31.823 4.177 1.00 63.59 185 PRO A N 1
ATOM 1403 C CA . PRO A 1 185 ? 17.979 -31.212 2.863 1.00 63.59 185 PRO A CA 1
ATOM 1404 C C . PRO A 1 185 ? 17.218 -32.184 1.968 1.00 63.59 185 PRO A C 1
ATOM 1406 O O . PRO A 1 185 ? 17.483 -33.390 1.988 1.00 63.59 185 PRO A O 1
ATOM 1409 N N . SER A 1 186 ? 16.215 -31.669 1.251 1.00 62.25 186 SER A N 1
ATOM 1410 C CA . SER A 1 186 ? 15.516 -32.457 0.240 1.00 62.25 186 SER A CA 1
ATOM 1411 C C . SER A 1 186 ? 16.580 -33.146 -0.608 1.00 62.25 186 SER A C 1
ATOM 1413 O O . SER A 1 186 ? 17.520 -32.440 -0.991 1.00 62.25 186 SER A O 1
ATOM 1415 N N . PRO A 1 187 ? 16.480 -34.465 -0.861 1.00 62.94 187 PRO A N 1
ATOM 1416 C CA . PRO A 1 187 ? 17.478 -35.157 -1.659 1.00 62.94 187 PRO A CA 1
ATOM 1417 C C . PRO A 1 187 ? 17.699 -34.336 -2.922 1.00 62.94 187 PRO A C 1
ATOM 1419 O O . PRO A 1 187 ? 16.729 -33.982 -3.604 1.00 62.94 187 PRO A O 1
ATOM 1422 N N . GLU A 1 188 ? 18.956 -33.950 -3.150 1.00 57.31 188 GLU A N 1
ATOM 1423 C CA . GLU A 1 188 ? 19.355 -33.313 -4.394 1.00 57.31 188 GLU A CA 1
ATOM 1424 C C . GLU A 1 188 ? 18.772 -34.162 -5.520 1.00 57.31 188 GLU A C 1
ATOM 1426 O O . GLU A 1 188 ? 18.703 -35.390 -5.419 1.00 57.31 188 GLU A O 1
ATOM 1431 N N . GLN A 1 189 ? 18.225 -33.500 -6.534 1.00 57.97 189 GLN A N 1
ATOM 1432 C CA . GLN A 1 189 ? 17.570 -34.134 -7.669 1.00 57.97 189 GLN A CA 1
ATOM 1433 C C . GLN A 1 189 ? 18.612 -34.900 -8.505 1.00 57.97 189 GLN A C 1
ATOM 1435 O O . GLN A 1 189 ? 18.901 -34.552 -9.642 1.00 57.97 189 GLN A O 1
ATOM 1440 N N . GLU A 1 190 ? 19.164 -35.984 -7.958 1.00 52.19 190 GLU A N 1
ATOM 1441 C CA . GLU A 1 190 ? 20.171 -36.854 -8.574 1.00 52.19 190 GLU A CA 1
ATOM 1442 C C . GLU A 1 190 ? 19.593 -37.683 -9.738 1.00 52.19 190 GLU A C 1
ATOM 1444 O O . GLU A 1 190 ? 20.293 -38.474 -10.363 1.00 52.19 190 GLU A O 1
ATOM 1449 N N . PHE A 1 191 ? 18.317 -37.466 -10.077 1.00 53.03 191 PHE A N 1
ATOM 1450 C CA . PHE A 1 191 ? 17.642 -38.041 -11.238 1.00 53.03 191 PHE A CA 1
ATOM 1451 C C . PHE A 1 191 ? 16.924 -36.986 -12.085 1.00 53.03 191 PHE A C 1
ATOM 1453 O O . PHE A 1 191 ? 15.906 -37.286 -12.713 1.00 53.03 191 PHE A O 1
ATOM 1460 N N . GLU A 1 192 ? 17.436 -35.753 -12.137 1.00 48.97 192 GLU A N 1
ATOM 1461 C CA . GLU A 1 192 ? 17.044 -34.832 -13.203 1.00 48.97 192 GLU A CA 1
ATOM 1462 C C . GLU A 1 192 ? 17.698 -35.295 -14.513 1.00 48.97 192 GLU A C 1
ATOM 1464 O O . GLU A 1 192 ? 18.789 -34.889 -14.913 1.00 48.97 192 GLU A O 1
ATOM 1469 N N . PHE A 1 193 ? 17.032 -36.248 -15.165 1.00 43.88 193 PHE A N 1
ATOM 1470 C CA . PHE A 1 193 ? 17.299 -36.570 -16.553 1.00 43.88 193 PHE A CA 1
ATOM 1471 C C . PHE A 1 193 ? 17.074 -35.297 -17.369 1.00 43.88 193 PHE A C 1
ATOM 1473 O O . PHE A 1 193 ? 15.944 -34.828 -17.495 1.00 43.88 193 PHE A O 1
ATOM 1480 N N . LEU A 1 194 ? 18.166 -34.758 -17.913 1.00 54.38 194 LEU A N 1
ATOM 1481 C CA . LEU A 1 194 ? 18.172 -33.815 -19.027 1.00 54.38 194 LEU A CA 1
ATOM 1482 C C . LEU A 1 194 ? 17.175 -34.290 -20.089 1.00 54.38 194 LEU A C 1
ATOM 1484 O O . LEU A 1 194 ? 17.457 -35.257 -20.790 1.00 54.38 194 LEU A O 1
ATOM 1488 N N . ASN A 1 195 ? 16.026 -33.625 -20.176 1.00 47.00 195 ASN A N 1
ATOM 1489 C CA . ASN A 1 195 ? 15.125 -33.685 -21.320 1.00 47.00 195 ASN A CA 1
ATOM 1490 C C . ASN A 1 195 ? 14.367 -32.354 -21.427 1.00 47.00 195 ASN A C 1
ATOM 1492 O O . ASN A 1 195 ? 13.409 -32.101 -20.703 1.00 47.00 195 ASN A O 1
ATOM 1496 N N . ASP A 1 196 ? 14.913 -31.527 -22.316 1.00 53.00 196 ASP A N 1
ATOM 1497 C CA . ASP A 1 196 ? 14.279 -30.638 -23.288 1.00 53.00 196 ASP A CA 1
ATOM 1498 C C . ASP A 1 196 ? 13.144 -29.682 -22.877 1.00 53.00 196 ASP A C 1
ATOM 1500 O O . ASP A 1 196 ? 12.043 -30.073 -22.511 1.00 53.00 196 ASP A O 1
ATOM 1504 N N . GLU A 1 197 ? 13.471 -28.400 -23.093 1.00 60.75 197 GLU A N 1
ATOM 1505 C CA . GLU A 1 197 ? 12.642 -27.226 -23.404 1.00 60.75 197 GLU A CA 1
ATOM 1506 C C . GLU A 1 197 ? 11.425 -26.901 -22.507 1.00 60.75 197 GLU A C 1
ATOM 1508 O O . GLU A 1 197 ? 10.499 -27.694 -22.350 1.00 60.75 197 GLU A O 1
ATOM 1513 N N . PRO A 1 198 ? 11.335 -25.668 -21.959 1.00 51.94 198 PRO A N 1
ATOM 1514 C CA . PRO A 1 198 ? 10.153 -25.254 -21.218 1.00 51.94 198 PRO A CA 1
ATOM 1515 C C . PRO A 1 198 ? 8.949 -25.189 -22.163 1.00 51.94 198 PRO A C 1
ATOM 1517 O O . PRO A 1 198 ? 8.855 -24.309 -23.019 1.00 51.94 198 PRO A O 1
ATOM 1520 N N . ASP A 1 199 ? 8.015 -26.113 -21.957 1.00 63.22 199 ASP A N 1
ATOM 1521 C CA . ASP A 1 199 ? 6.747 -26.203 -22.669 1.00 63.22 199 ASP A CA 1
ATOM 1522 C C . ASP A 1 199 ? 5.921 -24.918 -22.445 1.00 63.22 199 ASP A C 1
ATOM 1524 O O . ASP A 1 199 ? 5.210 -24.731 -21.447 1.00 63.22 199 ASP A O 1
ATOM 1528 N N . VAL A 1 200 ? 6.079 -23.971 -23.374 1.00 59.75 200 VAL A N 1
ATOM 1529 C CA . VAL A 1 200 ? 5.462 -22.632 -23.396 1.00 59.75 200 VAL A CA 1
ATOM 1530 C C . VAL A 1 200 ? 3.933 -22.705 -23.302 1.00 59.75 200 VAL A C 1
ATOM 1532 O O . VAL A 1 200 ? 3.279 -21.744 -22.879 1.00 59.75 200 VAL A O 1
ATOM 1535 N N . ASP A 1 201 ? 3.358 -23.857 -23.642 1.00 60.38 201 ASP A N 1
ATOM 1536 C CA . ASP A 1 201 ? 1.926 -24.113 -23.595 1.00 60.38 201 ASP A CA 1
ATOM 1537 C C . ASP A 1 201 ? 1.430 -24.443 -22.181 1.00 60.38 201 ASP A C 1
ATOM 1539 O O . ASP A 1 201 ? 0.339 -24.005 -21.796 1.00 60.38 201 ASP A O 1
ATOM 1543 N N . ALA A 1 202 ? 2.250 -25.075 -21.335 1.00 64.88 202 ALA A N 1
ATOM 1544 C CA . ALA A 1 202 ? 1.903 -25.334 -19.937 1.00 64.88 202 ALA A CA 1
ATOM 1545 C C . ALA A 1 202 ? 1.812 -24.032 -19.117 1.00 64.88 202 ALA A C 1
ATOM 1547 O O . ALA A 1 202 ? 0.914 -23.873 -18.279 1.00 64.88 202 ALA A O 1
ATOM 1548 N N . ALA A 1 203 ? 2.698 -23.067 -19.388 1.00 67.38 203 ALA A N 1
ATOM 1549 C CA . ALA A 1 203 ? 2.659 -21.744 -18.768 1.00 67.38 203 ALA A CA 1
ATOM 1550 C C . ALA A 1 203 ? 1.414 -20.948 -19.204 1.00 67.38 203 ALA A C 1
ATOM 1552 O O . ALA A 1 203 ? 0.704 -20.395 -18.359 1.00 67.38 203 ALA A O 1
ATOM 1553 N N . LYS A 1 204 ? 1.077 -20.955 -20.502 1.00 67.81 204 LYS A N 1
ATOM 1554 C CA . LYS A 1 204 ? -0.146 -20.314 -21.022 1.00 67.81 204 LYS A CA 1
ATOM 1555 C C . LYS A 1 204 ? -1.418 -20.943 -20.447 1.00 67.81 204 LYS A C 1
ATOM 1557 O O . LYS A 1 204 ? -2.325 -20.215 -20.037 1.00 67.81 204 LYS A O 1
ATOM 1562 N N . ALA A 1 205 ? -1.475 -22.272 -20.348 1.00 69.19 205 ALA A N 1
ATOM 1563 C CA . ALA A 1 205 ? -2.629 -22.988 -19.806 1.00 69.19 205 ALA A CA 1
ATOM 1564 C C . ALA A 1 205 ? -2.895 -22.648 -18.327 1.00 69.19 205 ALA A C 1
ATOM 1566 O O . ALA A 1 205 ? -4.053 -22.487 -17.925 1.00 69.19 205 ALA A O 1
ATOM 1567 N N . ARG A 1 206 ? -1.841 -22.474 -17.514 1.00 72.12 206 ARG A N 1
ATOM 1568 C CA . ARG A 1 206 ? -1.963 -22.042 -16.107 1.00 72.12 206 ARG A CA 1
ATOM 1569 C C . ARG A 1 206 ? -2.540 -20.628 -15.997 1.00 72.12 206 ARG A C 1
ATOM 1571 O O . ARG A 1 206 ? -3.473 -20.419 -15.217 1.00 72.12 206 ARG A O 1
ATOM 1578 N N . THR A 1 207 ? -2.069 -19.700 -16.828 1.00 72.81 207 THR A N 1
ATOM 1579 C CA . THR A 1 207 ? -2.556 -18.311 -16.864 1.00 72.81 207 THR A CA 1
ATOM 1580 C C . THR A 1 207 ? -4.027 -18.228 -17.286 1.00 72.81 207 THR A C 1
ATOM 1582 O O . THR A 1 207 ? -4.810 -17.491 -16.683 1.00 72.81 207 THR A O 1
ATOM 1585 N N . ILE A 1 208 ? -4.444 -19.027 -18.276 1.00 76.12 208 ILE A N 1
ATOM 1586 C CA . ILE A 1 208 ? -5.847 -19.100 -18.719 1.00 76.12 208 ILE A CA 1
ATOM 1587 C C . ILE A 1 208 ? -6.740 -19.661 -17.604 1.00 76.12 208 ILE A C 1
ATOM 1589 O O . ILE A 1 208 ? -7.792 -19.090 -17.307 1.00 76.12 208 ILE A O 1
ATOM 1593 N N . ARG A 1 209 ? -6.304 -20.730 -16.922 1.00 70.56 209 ARG A N 1
ATOM 1594 C CA . ARG A 1 209 ? -7.064 -21.350 -15.825 1.00 70.56 209 ARG A CA 1
ATOM 1595 C C . ARG A 1 209 ? -7.219 -20.411 -14.618 1.00 70.56 209 ARG A C 1
ATOM 1597 O O . ARG A 1 209 ? -8.276 -20.408 -13.987 1.00 70.56 209 ARG A O 1
ATOM 1604 N N . GLN A 1 210 ? -6.212 -19.587 -14.318 1.00 73.62 210 GLN A N 1
ATOM 1605 C CA . GLN A 1 210 ? -6.309 -18.546 -13.286 1.00 73.62 210 GLN A CA 1
ATOM 1606 C C . GLN A 1 210 ? -7.289 -17.428 -13.671 1.00 73.62 210 GLN A C 1
ATOM 1608 O O . GLN A 1 210 ? -8.108 -17.036 -12.840 1.00 73.62 210 GLN A O 1
ATOM 1613 N N . ARG A 1 211 ? -7.272 -16.964 -14.930 1.00 73.44 211 ARG A N 1
ATOM 1614 C CA . ARG A 1 211 ? -8.238 -15.966 -15.424 1.00 73.44 211 ARG A CA 1
ATOM 1615 C C . ARG A 1 211 ? -9.677 -16.480 -15.367 1.00 73.44 211 ARG A C 1
ATOM 1617 O O . ARG A 1 211 ? -10.544 -15.773 -14.865 1.00 73.44 211 ARG A O 1
ATOM 1624 N N . MET A 1 212 ? -9.926 -17.721 -15.791 1.00 72.06 212 MET A N 1
ATOM 1625 C CA . MET A 1 212 ? -11.267 -18.322 -15.739 1.00 72.06 212 MET A CA 1
ATOM 1626 C C . MET A 1 212 ? -11.811 -18.443 -14.307 1.00 72.06 212 MET A C 1
ATOM 1628 O O . MET A 1 212 ? -12.986 -18.169 -14.079 1.00 72.06 212 MET A O 1
ATOM 1632 N N . ARG A 1 213 ? -10.964 -18.789 -13.324 1.00 67.62 213 ARG A N 1
ATOM 1633 C CA . ARG A 1 213 ? -11.373 -18.834 -11.907 1.00 67.62 213 ARG A CA 1
ATOM 1634 C C . ARG A 1 213 ? -11.757 -17.461 -11.352 1.00 67.62 213 ARG A C 1
ATOM 1636 O O . ARG A 1 213 ? -12.703 -17.380 -10.575 1.00 67.62 213 ARG A O 1
ATOM 1643 N N . MET A 1 214 ? -11.053 -16.396 -11.743 1.00 67.12 214 MET A N 1
ATOM 1644 C CA . MET A 1 214 ? -11.413 -15.033 -11.332 1.00 67.12 214 MET A CA 1
ATOM 1645 C C . MET A 1 214 ? -12.741 -14.576 -11.945 1.00 67.12 214 MET A C 1
ATOM 1647 O O . MET A 1 214 ? -13.581 -14.048 -11.219 1.00 67.12 214 MET A O 1
ATOM 1651 N N . VAL A 1 215 ? -12.965 -14.845 -13.236 1.00 68.12 215 VAL A N 1
ATOM 1652 C CA . VAL A 1 215 ? -14.221 -14.491 -13.921 1.00 68.12 215 VAL A CA 1
ATOM 1653 C C . VAL A 1 215 ? -15.413 -15.227 -13.303 1.00 68.12 215 VAL A C 1
ATOM 1655 O O . VAL A 1 215 ? -16.410 -14.595 -12.976 1.00 68.12 215 VAL A O 1
ATOM 1658 N N . ALA A 1 216 ? -15.297 -16.533 -13.038 1.00 61.31 216 ALA A N 1
ATOM 1659 C CA . ALA A 1 216 ? -16.373 -17.305 -12.406 1.00 61.31 216 ALA A CA 1
ATOM 1660 C C . ALA A 1 216 ? -16.754 -16.773 -11.009 1.00 61.31 216 ALA A C 1
ATOM 1662 O O . ALA A 1 216 ? -17.925 -16.781 -10.636 1.00 61.31 216 ALA A O 1
ATOM 1663 N N . ARG A 1 217 ? -15.778 -16.267 -10.241 1.00 61.62 217 ARG A N 1
ATOM 1664 C CA . ARG A 1 217 ? -16.032 -15.667 -8.924 1.00 61.62 217 ARG A CA 1
ATOM 1665 C C . ARG A 1 217 ? -16.712 -14.298 -9.021 1.00 61.62 217 ARG A C 1
ATOM 1667 O O . ARG A 1 217 ? -17.485 -13.966 -8.132 1.00 61.62 217 ARG A O 1
ATOM 1674 N N . GLN A 1 218 ? -16.438 -13.523 -10.072 1.00 62.28 218 GLN A N 1
ATOM 1675 C CA . GLN A 1 218 ? -17.134 -12.257 -10.336 1.00 62.28 218 GLN A CA 1
ATOM 1676 C C . GLN A 1 218 ? -18.593 -12.475 -10.747 1.00 62.28 218 GLN A C 1
ATOM 1678 O O . GLN A 1 218 ? -19.458 -11.758 -10.261 1.00 62.28 218 GLN A O 1
ATOM 1683 N N . VAL A 1 219 ? -18.863 -13.488 -11.574 1.00 59.81 219 VAL A N 1
ATOM 1684 C CA . VAL A 1 219 ? -20.224 -13.863 -11.999 1.00 59.81 219 VAL A CA 1
ATOM 1685 C C . VAL A 1 219 ? -21.075 -14.288 -10.792 1.00 59.81 219 VAL A C 1
ATOM 1687 O O . VAL A 1 219 ? -22.170 -13.779 -10.598 1.00 59.81 219 VAL A O 1
ATOM 1690 N N . ALA A 1 220 ? -20.527 -15.104 -9.883 1.00 61.03 220 ALA A N 1
ATOM 1691 C CA . ALA A 1 220 ? -21.236 -15.540 -8.671 1.00 61.03 220 ALA A CA 1
ATOM 1692 C C . ALA A 1 220 ? -21.535 -14.421 -7.646 1.00 61.03 220 ALA A C 1
ATOM 1694 O O . ALA A 1 220 ? -22.268 -14.651 -6.687 1.00 61.03 220 ALA A O 1
ATOM 1695 N N . LEU A 1 221 ? -20.943 -13.234 -7.807 1.00 64.75 221 LEU A N 1
ATOM 1696 C CA . LEU A 1 221 ? -21.166 -12.070 -6.943 1.00 64.75 221 LEU A CA 1
ATOM 1697 C C . LEU A 1 221 ? -22.062 -11.012 -7.604 1.00 64.75 221 LEU A C 1
ATOM 1699 O O . LEU A 1 221 ? -22.270 -9.956 -7.006 1.00 64.75 221 LEU A O 1
ATOM 1703 N N . ASN A 1 222 ? -22.580 -11.277 -8.808 1.00 59.59 222 ASN A N 1
ATOM 1704 C CA . ASN A 1 222 ? -23.526 -10.406 -9.489 1.00 59.59 222 ASN A CA 1
ATOM 1705 C C . ASN A 1 222 ? -24.964 -10.753 -9.047 1.00 59.59 222 ASN A C 1
ATOM 1707 O O . ASN A 1 222 ? -25.460 -11.821 -9.398 1.00 59.59 222 ASN A O 1
ATOM 1711 N N . PRO A 1 223 ? -25.655 -9.893 -8.277 1.00 58.72 223 PRO A N 1
ATOM 1712 C CA . PRO A 1 223 ? -27.013 -10.168 -7.803 1.00 58.72 223 PRO A CA 1
ATOM 1713 C C . PRO A 1 223 ? -28.094 -10.057 -8.897 1.00 58.72 223 PRO A C 1
ATOM 1715 O O . PRO A 1 223 ? -29.261 -10.271 -8.592 1.00 58.72 223 PRO A O 1
ATOM 1718 N N . ASP A 1 224 ? -27.721 -9.730 -10.139 1.00 59.12 224 ASP A N 1
ATOM 1719 C CA . ASP A 1 224 ? -28.634 -9.459 -11.263 1.00 59.12 224 ASP A CA 1
ATOM 1720 C C . ASP A 1 224 ? -28.350 -10.378 -12.476 1.00 59.12 224 ASP A C 1
ATOM 1722 O O . ASP A 1 224 ? -28.504 -9.990 -13.632 1.00 59.12 224 ASP A O 1
ATOM 1726 N N . ASP A 1 225 ? -27.870 -11.605 -12.230 1.00 64.62 225 ASP A N 1
ATOM 1727 C CA . ASP A 1 225 ? -27.400 -12.527 -13.284 1.00 64.62 225 ASP A CA 1
ATOM 1728 C C . ASP A 1 225 ? -28.525 -13.312 -13.996 1.00 64.62 225 ASP A C 1
ATOM 1730 O O . ASP A 1 225 ? -28.260 -14.193 -14.811 1.00 64.62 225 ASP A O 1
ATOM 1734 N N . GLY A 1 226 ? -29.796 -12.991 -13.719 1.00 60.31 226 GLY A N 1
ATOM 1735 C CA . GLY A 1 226 ? -30.955 -13.520 -14.454 1.00 60.31 226 GLY A CA 1
ATOM 1736 C C . GLY A 1 226 ? -31.194 -15.031 -14.326 1.00 60.31 226 GLY A C 1
ATOM 1737 O O . GLY A 1 226 ? -31.958 -15.592 -15.111 1.00 60.31 226 GLY A O 1
ATOM 1738 N N . ILE A 1 227 ? -30.549 -15.698 -13.364 1.00 61.06 227 ILE A N 1
ATOM 1739 C CA . ILE A 1 227 ? -30.767 -17.114 -13.055 1.00 61.06 227 ILE A CA 1
ATOM 1740 C C . ILE A 1 227 ? -31.778 -17.193 -11.904 1.00 61.06 227 ILE A C 1
ATOM 1742 O O . ILE A 1 227 ? -31.396 -17.110 -10.737 1.00 61.06 227 ILE A O 1
ATOM 1746 N N . ASP A 1 228 ? -33.064 -17.328 -12.235 1.00 47.69 228 ASP A N 1
ATOM 1747 C CA . ASP A 1 228 ? -34.091 -17.719 -11.261 1.00 47.69 228 ASP A CA 1
ATOM 1748 C C . ASP A 1 228 ? -33.798 -19.156 -10.786 1.00 47.69 228 ASP A C 1
ATOM 1750 O O . ASP A 1 228 ? -33.673 -20.073 -11.604 1.00 47.69 228 ASP A O 1
ATOM 1754 N N . LEU A 1 229 ? -33.641 -19.330 -9.468 1.00 50.12 229 LEU A N 1
ATOM 1755 C CA . LEU A 1 229 ? -33.500 -20.629 -8.793 1.00 50.12 229 LEU A CA 1
ATOM 1756 C C . LEU A 1 229 ? -34.852 -21.327 -8.613 1.00 50.12 229 LEU A C 1
ATOM 1758 O O . LEU A 1 229 ? -35.819 -20.642 -8.208 1.00 50.12 229 LEU A O 1
#

InterPro domains:
  IPR003688 Type IV secretion system protein TraG/VirD4 [PF02534] (1-124)
  IPR027417 P-loop containing nucleoside triphosphate hydrolase [G3DSA:3.40.50.300] (1-121)
  IPR027417 P-loop containing nucleoside triphosphate hydrolase [SSF52540] (1-119)
  IPR051539 Type IV secretion system coupling protein TraD/TraG/VirD4-like [PTHR37937] (2-132)